Protein AF-A0A1J5U7M8-F1 (afdb_monomer_lite)

Foldseek 3Di:
DVLLLVLLVLCVVPHDLVVLLVLLVVVVVPVVDPDDDDNDDDVSSVVSLVSDDDDSVVSSCVCPAVQSVQSNVCNVPVDDPPVVNCVRVVVVVLLVVLVVLLVQLVVLVVCVVPVPVQDLVNSLVSLCVSCVVCQLSNDDLDDRRHHLVNVVVSLVSNCVSPVPCNVVSLVSNLVSLLVVCLVPVVCCVDPDVPRVVCSCVSDVVNVVSNVVSVVVVLCVQPVDLVSLLCLLPPPPPDDPLVSLVSLLPDALVNLLVCVVPPVVSVVSVLVSLQVPQQPPSNVNNSVSNLVSLVVQLPDPPPVSVVVSVVSNVVCVVVVSHDDD

pLDDT: mean 82.31, std 14.01, range [44.44, 97.94]

Organism: NCBI:txid2360

Radius of gyration: 29.36 Å; chains: 1; bounding box: 74×63×74 Å

Secondary structure (DSSP, 8-state):
-HHHHHHHHHHHHHS-HHHHHHHHHHHHHHHH-SSSS-----HHHHHHHHTS-S-HHHHHHHHTSHHHHHHHHHHHHS---HHHHHHHHHHHHHHHHHHHHHHHHHHHHHHHHH-TTS-HHHHHHHHHHHHHHHGGGG--SSSSS--HHHHHHHHHHHHHH-GGGHHHHHHHHHHHHHHHHHHTHHHHHHSSTTHHHHHHHS-HHHHHHHHHHHHHHHHHHHSSHHHHHHHHH-SSSS-HHHHHHHHHT--HHHHHHHHHH-HHHHHHHHHHHHHHTT-STTHHHHHHHHHHHHHHHT-SSHHHHHHHHHHHHHHHHTTSS---

Structure (mmCIF, N/CA/C/O backbone):
data_AF-A0A1J5U7M8-F1
#
_entry.id   AF-A0A1J5U7M8-F1
#
loop_
_atom_site.group_PDB
_atom_site.id
_atom_site.type_symbol
_atom_site.label_atom_id
_atom_site.label_alt_id
_atom_site.label_comp_id
_atom_site.label_asym_id
_atom_site.label_entity_id
_atom_site.label_seq_id
_atom_site.pdbx_PDB_ins_code
_atom_site.Cartn_x
_atom_site.Cartn_y
_atom_site.Cartn_z
_atom_site.occupancy
_atom_site.B_iso_or_equiv
_atom_site.auth_seq_id
_atom_site.auth_comp_id
_atom_site.auth_asym_id
_atom_site.auth_atom_id
_atom_site.pdbx_PDB_model_num
ATOM 1 N N . MET A 1 1 ? 6.614 -27.856 -14.480 1.00 44.44 1 MET A N 1
ATOM 2 C CA . MET A 1 1 ? 5.797 -28.643 -13.527 1.00 44.44 1 MET A CA 1
ATOM 3 C C . MET A 1 1 ? 5.978 -30.146 -13.721 1.00 44.44 1 MET A C 1
ATOM 5 O O . MET A 1 1 ? 6.145 -30.822 -12.719 1.00 44.44 1 MET A O 1
ATOM 9 N N . GLY A 1 2 ? 6.031 -30.649 -14.967 1.00 45.22 2 GLY A N 1
ATOM 10 C CA . GLY A 1 2 ? 6.282 -32.073 -15.261 1.00 45.22 2 GLY A CA 1
ATOM 11 C C . GLY A 1 2 ? 7.532 -32.649 -14.584 1.00 45.22 2 GLY A C 1
ATOM 12 O O . GLY A 1 2 ? 7.417 -33.623 -13.851 1.00 45.22 2 GLY A O 1
ATOM 13 N N . SER A 1 3 ? 8.680 -31.970 -14.691 1.00 56.66 3 SER A N 1
ATOM 14 C CA . SER A 1 3 ? 9.939 -32.472 -14.123 1.00 56.66 3 SER A CA 1
ATOM 15 C C . SER A 1 3 ? 9.913 -32.662 -12.604 1.00 56.66 3 SER A C 1
ATOM 17 O O . SER A 1 3 ? 10.561 -33.557 -12.090 1.00 56.66 3 SER A O 1
ATOM 19 N N . ILE A 1 4 ? 9.156 -31.853 -11.855 1.00 60.72 4 ILE A N 1
ATOM 20 C CA . ILE A 1 4 ? 9.155 -31.906 -10.380 1.00 60.72 4 ILE A CA 1
ATOM 21 C C . ILE A 1 4 ? 8.292 -33.059 -9.872 1.00 60.72 4 ILE A C 1
ATOM 23 O O . ILE A 1 4 ? 8.654 -33.704 -8.895 1.00 60.72 4 ILE A O 1
ATOM 27 N N . ILE A 1 5 ? 7.177 -33.337 -10.553 1.00 61.78 5 ILE A N 1
ATOM 28 C CA . ILE A 1 5 ? 6.325 -34.493 -10.253 1.00 61.78 5 ILE A CA 1
ATOM 29 C C . ILE A 1 5 ? 7.098 -35.780 -10.549 1.00 61.78 5 ILE A C 1
ATOM 31 O O . ILE A 1 5 ? 7.074 -36.705 -9.742 1.00 61.78 5 ILE A O 1
ATOM 35 N N . GLU A 1 6 ? 7.838 -35.817 -11.658 1.00 60.12 6 GLU A N 1
ATOM 36 C CA . GLU A 1 6 ? 8.715 -36.940 -12.002 1.00 60.12 6 GLU A CA 1
ATOM 37 C C . GLU A 1 6 ? 9.857 -37.099 -10.992 1.00 60.12 6 GLU A C 1
ATOM 39 O O . GLU A 1 6 ? 10.046 -38.197 -10.475 1.00 60.12 6 GLU A O 1
ATOM 44 N N . ILE A 1 7 ? 10.549 -36.016 -10.618 1.00 61.72 7 ILE A N 1
ATOM 45 C CA . ILE A 1 7 ? 11.590 -36.036 -9.576 1.00 61.72 7 ILE A CA 1
ATOM 46 C C . ILE A 1 7 ? 11.016 -36.536 -8.254 1.00 61.72 7 ILE A C 1
ATOM 48 O O . ILE A 1 7 ? 11.623 -37.387 -7.619 1.00 61.72 7 ILE A O 1
ATOM 52 N N . ALA A 1 8 ? 9.861 -36.035 -7.817 1.00 60.59 8 ALA A N 1
ATOM 53 C CA . ALA A 1 8 ? 9.280 -36.422 -6.540 1.00 60.59 8 ALA A CA 1
ATOM 54 C C . ALA A 1 8 ? 8.777 -37.873 -6.544 1.00 60.59 8 ALA A C 1
ATOM 56 O O . ALA A 1 8 ? 8.968 -38.575 -5.554 1.00 60.59 8 ALA A O 1
ATOM 57 N N . ALA A 1 9 ? 8.190 -38.341 -7.650 1.00 60.94 9 ALA A N 1
ATOM 58 C CA . ALA A 1 9 ? 7.742 -39.721 -7.813 1.00 60.94 9 ALA A CA 1
ATOM 59 C C . ALA A 1 9 ? 8.919 -40.706 -7.884 1.00 60.94 9 ALA A C 1
ATOM 61 O O . ALA A 1 9 ? 8.890 -41.734 -7.210 1.00 60.94 9 ALA A O 1
ATOM 62 N N . ILE A 1 10 ? 9.965 -40.379 -8.651 1.00 57.88 10 ILE A N 1
ATOM 63 C CA . ILE A 1 10 ? 11.195 -41.175 -8.722 1.00 57.88 10 ILE A CA 1
ATOM 64 C C . ILE A 1 10 ? 11.871 -41.146 -7.356 1.00 57.88 10 ILE A C 1
ATOM 66 O O . ILE A 1 10 ? 12.110 -42.195 -6.777 1.00 57.88 10 ILE A O 1
ATOM 70 N N . ASN A 1 11 ? 12.093 -39.973 -6.767 1.00 60.34 11 ASN A N 1
ATOM 71 C CA . ASN A 1 11 ? 12.737 -39.857 -5.467 1.00 60.34 11 ASN A CA 1
ATOM 72 C C . ASN A 1 11 ? 11.968 -40.623 -4.377 1.00 60.34 11 ASN A C 1
ATOM 74 O O . ASN A 1 11 ? 12.584 -41.419 -3.687 1.00 60.34 11 ASN A O 1
ATOM 78 N N . ALA A 1 12 ? 10.635 -40.536 -4.301 1.00 60.22 12 ALA A N 1
ATOM 79 C CA . ALA A 1 12 ? 9.832 -41.364 -3.389 1.00 60.22 12 ALA A CA 1
ATOM 80 C C . ALA A 1 12 ? 10.022 -42.886 -3.586 1.00 60.22 12 ALA A C 1
ATOM 82 O O . ALA A 1 12 ? 9.807 -43.653 -2.649 1.00 60.22 12 ALA A O 1
ATOM 83 N N . GLN A 1 13 ? 10.433 -43.328 -4.780 1.00 54.38 13 GLN A N 1
ATOM 84 C CA . GLN A 1 13 ? 10.766 -44.723 -5.079 1.00 54.38 13 GLN A CA 1
ATOM 85 C C . GLN A 1 13 ? 12.232 -45.091 -4.791 1.00 54.38 13 GLN A C 1
ATOM 87 O O . GLN A 1 13 ? 12.501 -46.266 -4.539 1.00 54.38 13 GLN A O 1
ATOM 92 N N . VAL A 1 14 ? 13.180 -44.141 -4.828 1.00 55.28 14 VAL A N 1
ATOM 93 C CA . VAL A 1 14 ? 14.627 -44.435 -4.727 1.00 55.28 14 VAL A CA 1
ATOM 94 C C . VAL A 1 14 ? 15.381 -43.822 -3.538 1.00 55.28 14 VAL A C 1
ATOM 96 O O . VAL A 1 14 ? 16.453 -44.352 -3.234 1.00 55.28 14 VAL A O 1
ATOM 99 N N . SER A 1 15 ? 14.921 -42.753 -2.865 1.00 57.31 15 SER A N 1
ATOM 100 C CA . SER A 1 15 ? 15.649 -42.043 -1.775 1.00 57.31 15 SER A CA 1
ATOM 101 C C . SER A 1 15 ? 14.788 -41.033 -0.974 1.00 57.31 15 SER A C 1
ATOM 103 O O . SER A 1 15 ? 13.656 -40.727 -1.334 1.00 57.31 15 SER A O 1
ATOM 105 N N . SER A 1 16 ? 15.300 -40.476 0.136 1.00 67.38 16 SER A N 1
ATOM 106 C CA . SER A 1 16 ? 14.621 -39.356 0.814 1.00 67.38 16 SER A CA 1
ATOM 107 C C . SER A 1 16 ? 14.942 -38.024 0.112 1.00 67.38 16 SER A C 1
ATOM 109 O O . SER A 1 16 ? 16.065 -37.800 -0.331 1.00 67.38 16 SER A O 1
ATOM 111 N N . PHE A 1 17 ? 13.961 -37.122 -0.040 1.00 69.19 17 PHE A N 1
ATOM 112 C CA . PHE A 1 17 ? 14.172 -35.835 -0.741 1.00 69.19 17 PHE A CA 1
ATOM 113 C C . PHE A 1 17 ? 15.171 -34.935 -0.003 1.00 69.19 17 PHE A C 1
ATOM 115 O O . PHE A 1 17 ? 15.906 -34.171 -0.623 1.00 69.19 17 PHE A O 1
ATOM 122 N N . SER A 1 18 ? 15.245 -35.079 1.320 1.00 71.56 18 SER A N 1
ATOM 123 C CA . SER A 1 18 ? 16.279 -34.471 2.153 1.00 71.56 18 SER A CA 1
ATOM 124 C C . SER A 1 18 ? 17.686 -34.889 1.728 1.00 71.56 18 SER A C 1
ATOM 126 O O . SER A 1 18 ? 18.544 -34.019 1.598 1.00 71.56 18 SER A O 1
ATOM 128 N N . ASP A 1 19 ? 17.906 -36.174 1.427 1.00 76.44 19 ASP A N 1
ATOM 129 C CA . ASP A 1 19 ? 19.220 -36.666 0.991 1.00 76.44 19 ASP A CA 1
ATOM 130 C C . ASP A 1 19 ? 19.593 -36.098 -0.385 1.00 76.44 19 ASP A C 1
ATOM 132 O O . ASP A 1 19 ? 20.755 -35.776 -0.628 1.00 76.44 19 ASP A O 1
ATOM 136 N N . PHE A 1 20 ? 18.605 -35.914 -1.270 1.00 76.38 20 PHE A N 1
ATOM 137 C CA . PHE A 1 20 ? 18.819 -35.285 -2.573 1.00 76.38 20 PHE A CA 1
ATOM 138 C C . PHE A 1 20 ? 19.207 -33.804 -2.443 1.00 76.38 20 PHE A C 1
ATOM 140 O O . PHE A 1 20 ? 20.175 -33.373 -3.068 1.00 76.38 20 PHE A O 1
ATOM 147 N N . ILE A 1 21 ? 18.512 -33.023 -1.601 1.00 76.38 21 ILE A N 1
ATOM 148 C CA . ILE A 1 21 ? 18.885 -31.621 -1.340 1.00 76.38 21 ILE A CA 1
ATOM 149 C C . ILE A 1 21 ? 20.301 -31.556 -0.760 1.00 76.38 21 ILE A C 1
ATOM 151 O O . ILE A 1 21 ? 21.122 -30.770 -1.235 1.00 76.38 21 ILE A O 1
ATOM 155 N N . GLU A 1 22 ? 20.605 -32.387 0.240 1.00 80.38 22 GLU A N 1
ATOM 156 C CA . GLU A 1 22 ? 21.919 -32.412 0.883 1.00 80.38 22 GLU A CA 1
ATOM 157 C C . GLU A 1 22 ? 23.029 -32.764 -0.118 1.00 80.38 22 GLU A C 1
ATOM 159 O O . GLU A 1 22 ? 24.078 -32.114 -0.136 1.00 80.38 22 GLU A O 1
ATOM 164 N N . TYR A 1 23 ? 22.779 -33.741 -0.993 1.00 82.75 23 TYR A N 1
ATOM 165 C CA . TYR A 1 23 ? 23.684 -34.112 -2.076 1.00 82.75 23 TYR A CA 1
ATOM 166 C C . TYR A 1 23 ? 23.971 -32.931 -3.011 1.00 82.75 23 TYR A C 1
ATOM 168 O O . TYR A 1 23 ? 25.136 -32.622 -3.267 1.00 82.75 23 TYR A O 1
ATOM 176 N N . VAL A 1 24 ? 22.932 -32.230 -3.477 1.00 79.69 24 VAL A N 1
ATOM 177 C CA . VAL A 1 24 ? 23.088 -31.098 -4.405 1.00 79.69 24 VAL A CA 1
ATOM 178 C C . VAL A 1 24 ? 23.832 -29.931 -3.748 1.00 79.69 24 VAL A C 1
ATOM 180 O O . VAL A 1 24 ? 24.678 -29.303 -4.384 1.00 79.69 24 VAL A O 1
ATOM 183 N N . CYS A 1 25 ? 23.603 -29.688 -2.455 1.00 78.31 25 CYS A N 1
ATOM 184 C CA . CYS A 1 25 ? 24.335 -28.673 -1.692 1.00 78.31 25 CYS A CA 1
ATOM 185 C C . CYS A 1 25 ? 25.828 -29.008 -1.582 1.00 78.31 25 CYS A C 1
ATOM 187 O O . CYS A 1 25 ? 26.675 -28.157 -1.851 1.00 78.31 25 CYS A O 1
ATOM 189 N N . LYS A 1 26 ? 26.160 -30.257 -1.231 1.00 80.75 26 LYS A N 1
ATOM 190 C CA . LYS A 1 26 ? 27.553 -30.730 -1.158 1.00 80.75 26 LYS A CA 1
ATOM 191 C C . LYS A 1 26 ? 28.246 -30.654 -2.514 1.00 80.75 26 LYS A C 1
ATOM 193 O O . LYS A 1 26 ? 29.395 -30.225 -2.579 1.00 80.75 26 LYS A O 1
ATOM 198 N N . ARG A 1 27 ? 27.537 -31.007 -3.589 1.00 77.19 27 ARG A N 1
ATOM 199 C CA . ARG A 1 27 ? 28.058 -30.918 -4.955 1.00 77.19 27 ARG A CA 1
ATOM 200 C C . ARG A 1 27 ? 28.415 -29.484 -5.334 1.00 77.19 27 ARG A C 1
ATOM 202 O O . ARG A 1 27 ? 29.528 -29.243 -5.790 1.00 77.19 27 ARG A O 1
ATOM 209 N N . SER A 1 28 ? 27.510 -28.533 -5.107 1.00 75.81 28 SER A N 1
ATOM 210 C CA . SER A 1 28 ? 27.752 -27.121 -5.426 1.00 75.81 28 SER A CA 1
ATOM 211 C C . SER A 1 28 ? 28.935 -26.547 -4.650 1.00 75.81 28 SER A C 1
ATOM 213 O O . SER A 1 28 ? 29.763 -25.857 -5.230 1.00 75.81 28 SER A O 1
ATOM 215 N N . LEU A 1 29 ? 29.053 -26.874 -3.360 1.00 71.94 29 LEU A N 1
ATOM 216 C CA . LEU A 1 29 ? 30.178 -26.437 -2.527 1.00 71.94 29 LEU A CA 1
ATOM 217 C C . LEU A 1 29 ? 31.512 -27.060 -2.972 1.00 71.94 29 LEU A C 1
ATOM 219 O O . LEU A 1 29 ? 32.549 -26.407 -2.900 1.00 71.94 29 LEU A O 1
ATOM 223 N N . SER A 1 30 ? 31.492 -28.300 -3.475 1.00 68.94 30 SER A N 1
ATOM 224 C CA . SER A 1 30 ? 32.694 -28.975 -3.990 1.00 68.94 30 SER A CA 1
ATOM 225 C C . SER A 1 30 ? 33.221 -28.396 -5.308 1.00 68.94 30 SER A C 1
ATOM 227 O O . SER A 1 30 ? 34.385 -28.599 -5.636 1.00 68.94 30 SER A O 1
ATOM 229 N N . LEU A 1 31 ? 32.392 -27.657 -6.053 1.00 63.00 31 LEU A N 1
ATOM 230 C CA . LEU A 1 31 ? 32.813 -26.935 -7.259 1.00 63.00 31 LEU A CA 1
ATOM 231 C C . LEU A 1 31 ? 33.496 -25.594 -6.933 1.00 63.00 31 LEU A C 1
ATOM 233 O O . LEU A 1 31 ? 34.227 -25.073 -7.771 1.00 63.00 31 LEU A O 1
ATOM 237 N N . GLU A 1 32 ? 33.276 -25.042 -5.734 1.00 58.97 32 GLU A N 1
ATOM 238 C CA . GLU A 1 32 ? 33.845 -23.760 -5.284 1.00 58.97 32 GLU A CA 1
ATOM 239 C C . GLU A 1 32 ? 35.152 -23.911 -4.483 1.00 58.97 32 GLU A C 1
ATOM 241 O O . GLU A 1 32 ? 35.910 -22.949 -4.354 1.00 58.97 32 GLU A O 1
ATOM 246 N N . LEU A 1 33 ? 35.442 -25.102 -3.950 1.00 55.88 33 LEU A N 1
ATOM 247 C CA . LEU A 1 33 ? 36.610 -25.366 -3.107 1.00 55.88 33 LEU A CA 1
ATOM 248 C C . LEU A 1 33 ? 37.535 -26.383 -3.789 1.00 55.88 33 LEU A C 1
ATOM 250 O O . LEU A 1 33 ? 37.215 -27.565 -3.860 1.00 55.88 33 LEU A O 1
ATOM 254 N N . GLU A 1 34 ? 38.715 -25.939 -4.241 1.00 54.94 34 GLU A N 1
ATOM 255 C CA . GLU A 1 34 ? 39.745 -26.808 -4.853 1.00 54.94 34 GLU A CA 1
ATOM 256 C C . GLU A 1 34 ? 40.281 -27.900 -3.903 1.00 54.94 34 GLU A C 1
ATOM 258 O O . GLU A 1 34 ? 40.946 -28.838 -4.341 1.00 54.94 34 GLU A O 1
ATOM 263 N N . GLU A 1 35 ? 39.972 -27.824 -2.608 1.00 55.56 35 GLU A N 1
ATOM 264 C CA . GLU A 1 35 ? 40.420 -28.783 -1.605 1.00 55.56 35 GLU A CA 1
ATOM 265 C C . GLU A 1 35 ? 39.288 -29.122 -0.633 1.00 55.56 35 GLU A C 1
ATOM 267 O O . GLU A 1 35 ? 39.034 -28.404 0.326 1.00 55.56 35 GLU A O 1
ATOM 272 N N . THR A 1 36 ? 38.593 -30.233 -0.862 1.00 52.03 36 THR A N 1
ATOM 273 C CA . THR A 1 36 ? 38.067 -31.133 0.181 1.00 52.03 36 THR A CA 1
ATOM 274 C C . THR A 1 36 ? 37.650 -32.444 -0.482 1.00 52.03 36 THR A C 1
ATOM 276 O O . THR A 1 36 ? 37.354 -32.459 -1.674 1.00 52.03 36 THR A O 1
ATOM 279 N N . ASP A 1 37 ? 37.743 -33.546 0.269 1.00 57.19 37 ASP A N 1
ATOM 280 C CA . ASP A 1 37 ? 37.459 -34.938 -0.115 1.00 57.19 37 ASP A CA 1
ATOM 281 C C . ASP A 1 37 ? 36.672 -35.104 -1.419 1.00 57.19 37 ASP A C 1
ATOM 283 O O . ASP A 1 37 ? 35.538 -34.640 -1.503 1.00 57.19 37 ASP A O 1
ATOM 287 N N . LYS A 1 38 ? 37.274 -35.788 -2.413 1.00 63.25 38 LYS A N 1
ATOM 288 C CA . LYS A 1 38 ? 36.678 -36.071 -3.733 1.00 63.25 38 LYS A CA 1
ATOM 289 C C . LYS A 1 38 ? 35.183 -36.327 -3.584 1.00 63.25 38 LYS A C 1
ATOM 291 O O . LYS A 1 38 ? 34.795 -37.413 -3.152 1.00 63.25 38 LYS A O 1
ATOM 296 N N . PHE A 1 39 ? 34.377 -35.328 -3.932 1.00 76.00 39 PHE A N 1
ATOM 297 C CA . PHE A 1 39 ? 32.934 -35.464 -3.939 1.00 76.00 39 PHE A CA 1
ATOM 298 C C . PHE A 1 39 ? 32.589 -36.700 -4.772 1.00 76.00 39 PHE A C 1
ATOM 300 O O . PHE A 1 39 ? 33.028 -36.833 -5.917 1.00 76.00 39 PHE A O 1
ATOM 307 N N . ILE A 1 40 ? 31.893 -37.655 -4.161 1.00 80.00 40 ILE A N 1
ATOM 308 C CA . ILE A 1 40 ? 31.526 -38.896 -4.834 1.00 80.00 40 ILE A CA 1
ATOM 309 C C . ILE A 1 40 ? 30.150 -38.678 -5.437 1.00 80.00 40 ILE A C 1
ATOM 311 O O . ILE A 1 40 ? 29.165 -38.557 -4.709 1.00 80.00 40 ILE A O 1
ATOM 315 N N . GLU A 1 41 ? 30.100 -38.643 -6.764 1.00 83.88 41 GLU A N 1
ATOM 316 C CA . GLU A 1 41 ? 28.842 -38.540 -7.488 1.00 83.88 41 GLU A CA 1
ATOM 317 C C . GLU A 1 41 ? 27.958 -39.765 -7.219 1.00 83.88 41 GLU A C 1
ATOM 319 O O . GLU A 1 41 ? 28.376 -40.916 -7.392 1.00 83.88 41 GLU A O 1
ATOM 324 N N . ASP A 1 42 ? 26.710 -39.516 -6.831 1.00 83.12 42 ASP A N 1
ATOM 325 C CA . ASP A 1 42 ? 25.674 -40.537 -6.760 1.00 83.12 42 ASP A CA 1
ATOM 326 C C . ASP A 1 42 ? 24.853 -40.460 -8.042 1.00 83.12 42 ASP A C 1
ATOM 328 O O . ASP A 1 42 ? 24.083 -39.524 -8.257 1.00 83.12 42 ASP A O 1
ATOM 332 N N . LYS A 1 43 ? 25.003 -41.475 -8.897 1.00 83.19 43 LYS A N 1
ATOM 333 C CA . LYS A 1 43 ? 24.334 -41.537 -10.204 1.00 83.19 43 LYS A CA 1
ATOM 334 C C . LYS A 1 43 ? 22.822 -41.327 -10.118 1.00 83.19 43 LYS A C 1
ATOM 336 O O . LYS A 1 43 ? 22.249 -40.751 -11.033 1.00 83.19 43 LYS A O 1
ATOM 341 N N . ARG A 1 44 ? 22.182 -41.752 -9.023 1.00 78.25 44 ARG A N 1
ATOM 342 C CA . ARG A 1 44 ? 20.733 -41.592 -8.832 1.00 78.25 44 ARG A CA 1
ATOM 343 C C . ARG A 1 44 ? 20.366 -40.121 -8.664 1.00 78.25 44 ARG A C 1
ATOM 345 O O . ARG A 1 44 ? 19.398 -39.651 -9.253 1.00 78.25 44 ARG A O 1
ATOM 352 N N . PHE A 1 45 ? 21.145 -39.388 -7.872 1.00 78.31 45 PHE A N 1
ATOM 353 C CA . PHE A 1 45 ? 20.932 -37.959 -7.667 1.00 78.31 45 PHE A CA 1
ATOM 354 C C . PHE A 1 45 ? 21.376 -37.132 -8.878 1.00 78.31 45 PHE A C 1
ATOM 356 O O . PHE A 1 45 ? 20.744 -36.124 -9.175 1.00 78.31 45 PHE A O 1
ATOM 363 N N . GLU A 1 46 ? 22.381 -37.577 -9.633 1.00 83.00 46 GLU A N 1
ATOM 364 C CA . GLU A 1 46 ? 22.741 -36.969 -10.921 1.00 83.00 46 GLU A CA 1
ATOM 365 C C . GLU A 1 46 ? 21.621 -37.087 -11.963 1.00 83.00 46 GLU A C 1
ATOM 367 O O . GLU A 1 46 ? 21.278 -36.105 -12.623 1.00 83.00 46 GLU A O 1
ATOM 372 N N . GLU A 1 47 ? 20.999 -38.263 -12.074 1.00 77.12 47 GLU A N 1
ATOM 373 C CA . GLU A 1 47 ? 19.837 -38.474 -12.942 1.00 77.12 47 GLU A CA 1
ATOM 374 C C . GLU A 1 47 ? 18.675 -37.552 -12.543 1.00 77.12 47 GLU A C 1
ATOM 376 O O . GLU A 1 47 ? 18.105 -36.881 -13.403 1.00 77.12 47 GLU A O 1
ATOM 381 N N . LEU A 1 48 ? 18.374 -37.429 -11.246 1.00 69.94 48 LEU A N 1
ATOM 382 C CA . LEU A 1 48 ? 17.345 -36.508 -10.749 1.00 69.94 48 LEU A CA 1
ATOM 383 C C . LEU A 1 48 ? 17.687 -35.034 -11.005 1.00 69.94 48 LEU A C 1
ATOM 385 O O . LEU A 1 48 ? 16.807 -34.257 -11.375 1.00 69.94 48 LEU A O 1
ATOM 389 N N . LEU A 1 49 ? 18.951 -34.633 -10.840 1.00 75.69 49 LEU A N 1
ATOM 390 C CA . LEU A 1 49 ? 19.377 -33.255 -11.084 1.00 75.69 49 LEU A CA 1
ATOM 391 C C . LEU A 1 49 ? 19.307 -32.884 -12.570 1.00 75.69 49 LEU A C 1
ATOM 393 O O . LEU A 1 49 ? 18.999 -31.739 -12.901 1.00 75.69 49 LEU A O 1
ATOM 397 N N . SER A 1 50 ? 19.535 -33.848 -13.467 1.00 77.31 50 SER A N 1
ATOM 398 C CA . SER A 1 50 ? 19.445 -33.638 -14.918 1.00 77.31 50 SER A CA 1
ATOM 399 C C . SER A 1 50 ? 18.047 -33.222 -15.394 1.00 77.31 50 SER A C 1
ATOM 401 O O . SER A 1 50 ? 17.917 -32.603 -16.447 1.00 77.31 50 SER A O 1
ATOM 403 N N . LEU A 1 51 ? 17.010 -33.502 -14.597 1.00 71.56 51 LEU A N 1
ATOM 404 C CA . LEU A 1 51 ? 15.624 -33.117 -14.870 1.00 71.56 51 LEU A CA 1
ATOM 405 C C . LEU A 1 51 ? 15.336 -31.637 -14.544 1.00 71.56 51 LEU A C 1
ATOM 407 O O . LEU A 1 51 ? 14.233 -31.152 -14.812 1.00 71.56 51 LEU A O 1
ATOM 411 N N . ILE A 1 52 ? 16.299 -30.917 -13.956 1.00 71.50 52 ILE A N 1
ATOM 412 C CA . ILE A 1 52 ? 16.184 -29.505 -13.582 1.00 71.50 52 ILE A CA 1
ATOM 413 C C . ILE A 1 52 ? 17.041 -28.654 -14.526 1.00 71.50 52 ILE A C 1
ATOM 415 O O . ILE A 1 52 ? 18.272 -28.753 -14.548 1.00 71.50 52 ILE A O 1
ATOM 419 N N . ASP A 1 53 ? 16.391 -27.762 -15.270 1.00 71.00 53 ASP A N 1
ATOM 420 C CA . ASP A 1 53 ? 17.077 -26.777 -16.107 1.00 71.00 53 ASP A CA 1
ATOM 421 C C . ASP A 1 53 ? 17.773 -25.708 -15.249 1.00 71.00 53 ASP A C 1
ATOM 423 O O . ASP A 1 53 ? 17.186 -25.166 -14.308 1.00 71.00 53 ASP A O 1
ATOM 427 N N . GLY A 1 54 ? 19.014 -25.369 -15.601 1.00 72.25 54 GLY A N 1
ATOM 428 C CA . GLY A 1 54 ? 19.817 -24.345 -14.927 1.00 72.25 54 GLY A CA 1
ATOM 429 C C . GLY A 1 54 ? 21.273 -24.767 -14.739 1.00 72.25 54 GLY A C 1
ATOM 430 O O . GLY A 1 54 ? 21.618 -25.931 -14.936 1.00 72.25 54 GLY A O 1
ATOM 431 N N . ASP A 1 55 ? 22.129 -23.815 -14.370 1.00 75.31 55 ASP A N 1
ATOM 432 C CA . ASP A 1 55 ? 23.460 -24.131 -13.842 1.00 75.31 55 ASP A CA 1
ATOM 433 C C . ASP A 1 55 ? 23.367 -24.706 -12.415 1.00 75.31 55 ASP A C 1
ATOM 435 O O . ASP A 1 55 ? 22.310 -24.666 -11.776 1.00 75.31 55 ASP A O 1
ATOM 439 N N . ASP A 1 56 ? 24.463 -25.279 -11.914 1.00 70.12 56 ASP A N 1
ATOM 440 C CA . ASP A 1 56 ? 24.471 -25.980 -10.623 1.00 70.12 56 ASP A CA 1
ATOM 441 C C . ASP A 1 56 ? 24.089 -25.064 -9.454 1.00 70.12 56 ASP A C 1
ATOM 443 O O . ASP A 1 56 ? 23.339 -25.472 -8.568 1.00 70.12 56 ASP A O 1
ATOM 447 N N . PHE A 1 57 ? 24.496 -23.796 -9.508 1.00 69.94 57 PHE A N 1
ATOM 448 C CA . PHE A 1 57 ? 24.130 -22.796 -8.510 1.00 69.94 57 PHE A CA 1
ATOM 449 C C . PHE A 1 57 ? 22.616 -22.537 -8.525 1.00 69.94 57 PHE A C 1
ATOM 451 O O . PHE A 1 57 ? 21.935 -22.657 -7.506 1.00 69.94 57 PHE A O 1
ATOM 458 N N . SER A 1 58 ? 22.047 -22.270 -9.700 1.00 70.31 58 SER A N 1
ATOM 459 C CA . SER A 1 58 ? 20.614 -22.029 -9.892 1.00 70.31 58 SER A CA 1
ATOM 460 C C . SER A 1 58 ? 19.760 -23.227 -9.473 1.00 70.31 58 SER A C 1
ATOM 462 O O . SER A 1 58 ? 18.677 -23.049 -8.907 1.00 70.31 58 SER A O 1
ATOM 464 N N . ARG A 1 59 ? 20.249 -24.450 -9.709 1.00 73.69 59 ARG A N 1
ATOM 465 C CA . ARG A 1 59 ? 19.590 -25.700 -9.303 1.00 73.69 59 ARG A CA 1
ATOM 466 C C . ARG A 1 59 ? 19.520 -25.853 -7.784 1.00 73.69 59 ARG A C 1
ATOM 468 O O . ARG A 1 59 ? 18.465 -26.234 -7.276 1.00 73.69 59 ARG A O 1
ATOM 475 N N . VAL A 1 60 ? 20.584 -25.507 -7.055 1.00 74.25 60 VAL A N 1
ATOM 476 C CA . VAL A 1 60 ? 20.602 -25.513 -5.577 1.00 74.25 60 VAL A CA 1
ATOM 477 C C . VAL A 1 60 ? 19.566 -24.539 -5.025 1.00 74.25 60 VAL A C 1
ATOM 479 O O . VAL A 1 60 ? 18.711 -24.932 -4.230 1.00 74.25 60 VAL A O 1
ATOM 482 N N . TYR A 1 61 ? 19.590 -23.287 -5.496 1.00 71.25 61 TYR A N 1
ATOM 483 C CA . TYR A 1 61 ? 18.630 -22.263 -5.068 1.00 71.25 61 TYR A CA 1
ATOM 484 C C . TYR A 1 61 ? 17.189 -22.673 -5.352 1.00 71.25 61 TYR A C 1
ATOM 486 O O . TYR A 1 61 ? 16.293 -22.416 -4.549 1.00 71.25 61 TYR A O 1
ATOM 494 N N . PHE A 1 62 ? 16.952 -23.319 -6.493 1.00 72.25 62 PHE A N 1
ATOM 495 C CA . PHE A 1 62 ? 15.637 -23.829 -6.842 1.00 72.25 62 PHE A CA 1
ATOM 496 C C . PHE A 1 62 ? 15.170 -24.932 -5.879 1.00 72.25 62 PHE A C 1
ATOM 498 O O . PHE A 1 62 ? 14.052 -24.845 -5.366 1.00 72.25 62 PHE A O 1
ATOM 505 N N . LEU A 1 63 ? 16.017 -25.926 -5.593 1.00 72.75 63 LEU A N 1
ATOM 506 C CA . LEU A 1 63 ? 15.697 -27.052 -4.707 1.00 72.75 63 LEU A CA 1
ATOM 507 C C . LEU A 1 63 ? 15.497 -26.647 -3.243 1.00 72.75 63 LEU A C 1
ATOM 509 O O . LEU A 1 63 ? 14.693 -27.262 -2.549 1.00 72.75 63 LEU A O 1
ATOM 513 N N . GLN A 1 64 ? 16.183 -25.601 -2.787 1.00 72.12 64 GLN A N 1
ATOM 514 C CA . GLN A 1 64 ? 16.004 -25.027 -1.449 1.00 72.12 64 GLN A CA 1
ATOM 515 C C . GLN A 1 64 ? 14.827 -24.048 -1.361 1.00 72.12 64 GLN A C 1
ATOM 517 O O . GLN A 1 64 ? 14.514 -23.540 -0.287 1.00 72.12 64 GLN A O 1
ATOM 522 N N . SER A 1 65 ? 14.185 -23.734 -2.485 1.00 68.50 65 SER A N 1
ATOM 523 C CA . SER A 1 65 ? 13.131 -22.732 -2.506 1.00 68.50 65 SER A CA 1
ATOM 524 C C . SER A 1 65 ? 11.827 -23.249 -1.896 1.00 68.50 65 SER A C 1
ATOM 526 O O . SER A 1 65 ? 11.481 -24.424 -2.023 1.00 68.50 65 SER A O 1
ATOM 528 N N . ASP A 1 66 ? 11.022 -22.337 -1.346 1.00 62.91 66 ASP A N 1
ATOM 529 C CA . ASP A 1 66 ? 9.685 -22.666 -0.821 1.00 62.91 66 ASP A CA 1
ATOM 530 C C . ASP A 1 66 ? 8.770 -23.329 -1.868 1.00 62.91 66 ASP A C 1
ATOM 532 O O . ASP A 1 66 ? 7.882 -24.100 -1.523 1.00 62.91 66 ASP A O 1
ATOM 536 N N . VAL A 1 67 ? 9.017 -23.088 -3.165 1.00 65.44 67 VAL A N 1
ATOM 537 C CA . VAL A 1 67 ? 8.277 -23.728 -4.267 1.00 65.44 67 VAL A CA 1
ATOM 538 C C . VAL A 1 67 ? 8.604 -25.212 -4.346 1.00 65.44 67 VAL A C 1
ATOM 540 O O . VAL A 1 67 ? 7.694 -26.024 -4.484 1.00 65.44 67 VAL A O 1
ATOM 543 N N . ALA A 1 68 ? 9.887 -25.572 -4.266 1.00 69.12 68 ALA A N 1
ATOM 544 C CA . ALA A 1 68 ? 10.287 -26.970 -4.238 1.00 69.12 68 ALA A CA 1
ATOM 545 C C . ALA A 1 68 ? 9.707 -27.644 -2.989 1.00 69.12 68 ALA A C 1
ATOM 547 O O . ALA A 1 68 ? 9.030 -28.657 -3.123 1.00 69.12 68 ALA A O 1
ATOM 548 N N . SER A 1 69 ? 9.853 -27.022 -1.814 1.00 66.56 69 SER A N 1
ATOM 549 C CA . SER A 1 69 ? 9.274 -27.481 -0.540 1.00 66.56 69 SER A CA 1
ATOM 550 C C . SER A 1 69 ? 7.772 -27.775 -0.617 1.00 66.56 69 SER A C 1
ATOM 552 O O . SER A 1 69 ? 7.339 -28.857 -0.218 1.00 66.56 69 SER A O 1
ATOM 554 N N . GLU A 1 70 ? 6.964 -26.866 -1.165 1.00 63.03 70 GLU A N 1
ATOM 555 C CA . GLU A 1 70 ? 5.519 -27.085 -1.308 1.00 63.03 70 GLU A CA 1
ATOM 556 C C . GLU A 1 70 ? 5.167 -28.127 -2.378 1.00 63.03 70 GLU A C 1
ATOM 558 O O . GLU A 1 70 ? 4.248 -28.922 -2.181 1.00 63.03 70 GLU A O 1
ATOM 563 N N . LEU A 1 71 ? 5.917 -28.203 -3.481 1.00 64.56 71 LEU A N 1
ATOM 564 C CA . LEU A 1 71 ? 5.722 -29.254 -4.489 1.00 64.56 71 LEU A CA 1
ATOM 565 C C . LEU A 1 71 ? 6.109 -30.643 -3.967 1.00 64.56 71 LEU A C 1
ATOM 567 O O . LEU A 1 71 ? 5.486 -31.636 -4.336 1.00 64.56 71 LEU A O 1
ATOM 571 N N . ILE A 1 72 ? 7.098 -30.733 -3.081 1.00 64.75 72 ILE A N 1
ATOM 572 C CA . ILE A 1 72 ? 7.454 -31.982 -2.400 1.00 64.75 72 ILE A CA 1
ATOM 573 C C . ILE A 1 72 ? 6.330 -32.393 -1.459 1.00 64.75 72 ILE A C 1
ATOM 575 O O . ILE A 1 72 ? 5.899 -33.544 -1.508 1.00 64.75 72 ILE A O 1
ATOM 579 N N . LYS A 1 73 ? 5.811 -31.456 -0.651 1.00 62.56 73 LYS A N 1
ATOM 580 C CA . LYS A 1 73 ? 4.645 -31.711 0.205 1.00 62.56 73 LYS A CA 1
ATOM 581 C C . LYS A 1 73 ? 3.464 -32.200 -0.629 1.00 62.56 73 LYS A C 1
ATOM 583 O O . LYS A 1 73 ? 2.907 -33.236 -0.289 1.00 62.56 73 LYS A O 1
ATOM 588 N N . TYR A 1 74 ? 3.164 -31.551 -1.759 1.00 60.19 74 TYR A N 1
ATOM 589 C CA . TYR A 1 74 ? 2.141 -32.008 -2.706 1.00 60.19 74 TYR A CA 1
ATOM 590 C C . TYR A 1 74 ? 2.318 -33.473 -3.092 1.00 60.19 74 TYR A C 1
ATOM 592 O O . TYR A 1 74 ? 1.386 -34.263 -2.979 1.00 60.19 74 TYR A O 1
ATOM 600 N N . CYS A 1 75 ? 3.523 -33.848 -3.513 1.00 58.34 75 CYS A N 1
ATOM 601 C CA . CYS A 1 75 ? 3.791 -35.203 -3.978 1.00 58.34 75 CYS A CA 1
ATOM 602 C C . CYS A 1 75 ? 3.773 -36.234 -2.836 1.00 58.34 75 CYS A C 1
ATOM 604 O O . CYS A 1 75 ? 3.420 -37.386 -3.066 1.00 58.34 75 CYS A O 1
ATOM 606 N N . GLN A 1 76 ? 4.127 -35.837 -1.610 1.00 60.66 76 GLN A N 1
ATOM 607 C CA . GLN A 1 76 ? 4.163 -36.722 -0.440 1.00 60.66 76 GLN A CA 1
ATOM 608 C C . GLN A 1 76 ? 2.795 -36.923 0.218 1.00 60.66 76 GLN A C 1
ATOM 610 O O . GLN A 1 76 ? 2.514 -38.007 0.723 1.00 60.66 76 GLN A O 1
ATOM 615 N N . THR A 1 77 ? 1.952 -35.892 0.245 1.00 59.34 77 THR A N 1
ATOM 616 C CA . THR A 1 77 ? 0.694 -35.906 1.008 1.00 59.34 77 THR A CA 1
ATOM 617 C C . THR A 1 77 ? -0.546 -35.863 0.122 1.00 59.34 77 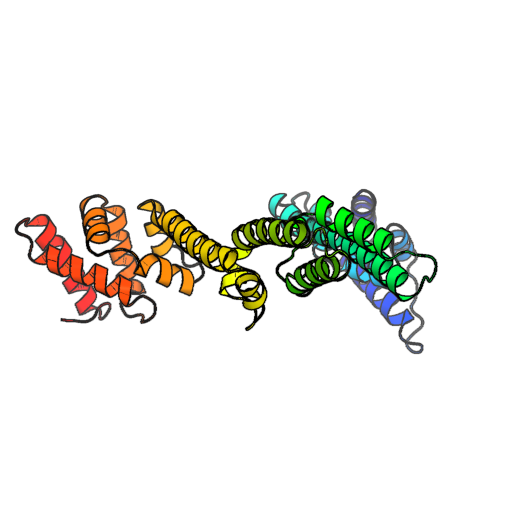THR A C 1
ATOM 619 O O . THR A 1 77 ? -1.646 -36.074 0.627 1.00 59.34 77 THR A O 1
ATOM 622 N N . SER A 1 78 ? -0.396 -35.586 -1.182 1.00 52.88 78 SER A N 1
ATOM 623 C CA . SER A 1 78 ? -1.500 -35.244 -2.098 1.00 52.88 78 SER A CA 1
ATOM 624 C C . SER A 1 78 ? -2.387 -34.095 -1.590 1.00 52.88 78 SER A C 1
ATOM 626 O O . SER A 1 78 ? -3.522 -33.937 -2.033 1.00 52.88 78 SER A O 1
ATOM 628 N N . LEU A 1 79 ? -1.879 -33.287 -0.654 1.00 53.06 79 LEU A N 1
ATOM 629 C CA . LEU A 1 79 ? -2.578 -32.176 -0.021 1.00 53.06 79 LEU A CA 1
ATOM 630 C C . LEU A 1 79 ? -1.690 -30.940 -0.134 1.00 53.06 79 LEU A C 1
ATOM 632 O O . LEU A 1 79 ? -0.773 -30.746 0.662 1.00 53.06 79 LEU A O 1
ATOM 636 N N . VAL A 1 80 ? -1.978 -30.096 -1.119 1.00 57.03 80 VAL A N 1
ATOM 637 C CA . VAL A 1 80 ? -1.535 -28.702 -1.098 1.00 57.03 80 VAL A CA 1
ATOM 638 C C . VAL A 1 80 ? -2.755 -27.829 -0.945 1.00 57.03 80 VAL A C 1
ATOM 640 O O . VAL A 1 80 ? -3.749 -27.996 -1.650 1.00 57.03 80 VAL A O 1
ATOM 643 N N . ASN A 1 81 ? -2.658 -26.890 -0.013 1.00 60.91 81 ASN A N 1
ATOM 644 C CA . ASN A 1 81 ? -3.551 -25.754 -0.008 1.00 60.91 81 ASN A CA 1
ATOM 645 C C . ASN A 1 81 ? -3.218 -24.908 -1.251 1.00 60.91 81 ASN A C 1
ATOM 647 O O . ASN A 1 81 ? -2.171 -24.262 -1.294 1.00 60.91 81 ASN A O 1
ATOM 651 N N . GLU A 1 82 ? -4.088 -24.964 -2.260 1.00 58.81 82 GLU A N 1
ATOM 652 C CA . GLU A 1 82 ? -3.966 -24.234 -3.528 1.00 58.81 82 GLU A CA 1
ATOM 653 C C . GLU A 1 82 ? -3.658 -22.747 -3.305 1.00 58.81 82 GLU A C 1
ATOM 655 O O . GLU A 1 82 ? -2.756 -22.202 -3.937 1.00 58.81 82 GLU A O 1
ATOM 660 N N . GLU A 1 83 ? -4.307 -22.123 -2.321 1.00 60.81 83 GLU A N 1
ATOM 661 C CA . GLU A 1 83 ? -4.102 -20.721 -1.953 1.00 60.81 83 GLU A CA 1
ATOM 662 C C . GLU A 1 83 ? -2.674 -20.461 -1.446 1.00 60.81 83 GLU A C 1
ATOM 664 O O . GLU A 1 83 ? -2.031 -19.486 -1.834 1.00 60.81 83 GLU A O 1
ATOM 669 N N . SER A 1 84 ? -2.126 -21.371 -0.635 1.00 61.16 84 SER A N 1
ATOM 670 C CA . SER A 1 84 ? -0.741 -21.282 -0.151 1.00 61.16 84 SER A CA 1
ATOM 671 C C . SER A 1 84 ? 0.267 -21.405 -1.296 1.00 61.16 84 SER A C 1
ATOM 673 O O . SER A 1 84 ? 1.275 -20.700 -1.323 1.00 61.16 84 SER A O 1
ATOM 675 N N . PHE A 1 85 ? -0.004 -22.280 -2.265 1.00 60.88 85 PHE A N 1
ATOM 676 C CA . PHE A 1 85 ? 0.875 -22.475 -3.413 1.00 60.88 85 PHE A CA 1
ATOM 677 C C . PHE A 1 85 ? 0.849 -21.285 -4.377 1.00 60.88 85 PHE A C 1
ATOM 679 O O . PHE A 1 85 ? 1.910 -20.810 -4.787 1.00 60.88 85 PHE A O 1
ATOM 686 N N . ILE A 1 86 ? -0.341 -20.755 -4.674 1.00 59.53 86 ILE A N 1
ATOM 687 C CA . ILE A 1 86 ? -0.522 -19.532 -5.467 1.00 59.53 86 ILE A CA 1
ATOM 688 C C . ILE A 1 86 ? 0.265 -18.377 -4.834 1.00 59.53 86 ILE A C 1
ATOM 690 O O . ILE A 1 86 ? 1.097 -17.765 -5.508 1.00 59.53 86 ILE A O 1
ATOM 694 N N . ARG A 1 87 ? 0.127 -18.170 -3.514 1.00 62.78 87 ARG A N 1
ATOM 695 C CA . ARG A 1 87 ? 0.858 -17.128 -2.766 1.00 62.78 87 ARG A CA 1
ATOM 696 C C . ARG A 1 87 ? 2.383 -17.236 -2.864 1.00 62.78 87 ARG A C 1
ATOM 698 O O . ARG A 1 87 ? 3.067 -16.223 -2.743 1.00 62.78 87 ARG A O 1
ATOM 705 N N . ILE A 1 88 ? 2.932 -18.432 -3.073 1.00 61.50 88 ILE A N 1
ATOM 706 C CA . ILE A 1 88 ? 4.383 -18.650 -3.186 1.00 61.50 88 ILE A CA 1
ATOM 707 C C . ILE A 1 88 ? 4.867 -18.506 -4.636 1.00 61.50 88 ILE A C 1
ATOM 709 O O . ILE A 1 88 ? 5.975 -18.015 -4.877 1.00 61.50 88 ILE A O 1
ATOM 713 N N . VAL A 1 89 ? 4.067 -18.945 -5.609 1.00 62.34 89 VAL A N 1
ATOM 714 C CA . VAL A 1 89 ? 4.461 -18.986 -7.024 1.00 62.34 89 VAL A CA 1
ATOM 715 C C . VAL A 1 89 ? 4.266 -17.644 -7.718 1.00 62.34 89 VAL A C 1
ATOM 717 O O . VAL A 1 89 ? 5.181 -17.205 -8.420 1.00 62.34 89 VAL A O 1
ATOM 720 N N . GLU A 1 90 ? 3.127 -16.978 -7.519 1.00 68.12 90 GLU A N 1
ATOM 721 C CA . GLU A 1 90 ? 2.800 -15.732 -8.226 1.00 68.12 90 GLU A CA 1
ATOM 722 C C . GLU A 1 90 ? 3.869 -14.646 -8.051 1.00 68.12 90 GLU A C 1
ATOM 724 O O . GLU A 1 90 ? 4.360 -14.145 -9.068 1.00 68.12 90 GLU A O 1
ATOM 729 N N . PRO A 1 91 ? 4.372 -14.351 -6.831 1.00 65.00 91 PRO A N 1
ATOM 730 C CA . PRO A 1 91 ? 5.421 -13.351 -6.671 1.00 65.00 91 PRO A CA 1
ATOM 731 C C . PRO A 1 91 ? 6.702 -13.713 -7.428 1.00 65.00 91 PRO A C 1
ATOM 733 O O . PRO A 1 91 ? 7.426 -12.833 -7.887 1.00 65.00 91 PRO A O 1
ATOM 736 N N . LYS A 1 92 ? 7.030 -15.004 -7.572 1.00 66.75 92 LYS A N 1
ATOM 737 C CA . LYS A 1 92 ? 8.244 -15.446 -8.279 1.00 66.75 92 LYS A CA 1
ATOM 738 C C . LYS A 1 92 ? 8.097 -15.350 -9.793 1.00 66.75 92 LYS A C 1
ATOM 740 O O . LYS A 1 92 ? 9.062 -14.976 -10.460 1.00 66.75 92 LYS A O 1
ATOM 745 N N . VAL A 1 93 ? 6.917 -15.668 -10.326 1.00 68.50 93 VAL A N 1
ATOM 746 C CA . VAL A 1 93 ? 6.599 -15.467 -11.748 1.00 68.50 93 VAL A CA 1
ATOM 747 C C . VAL A 1 93 ? 6.652 -13.979 -12.083 1.00 68.50 93 VAL A C 1
ATOM 749 O O . VAL A 1 93 ? 7.329 -13.594 -13.037 1.00 68.50 93 VAL A O 1
ATOM 752 N N . GLU A 1 94 ? 6.047 -13.144 -11.240 1.00 70.38 94 GLU A N 1
ATOM 753 C CA . GLU A 1 94 ? 6.043 -11.695 -11.421 1.00 70.38 94 GLU A CA 1
ATOM 754 C C . GLU A 1 94 ? 7.461 -11.110 -11.347 1.00 70.38 94 GLU A C 1
ATOM 756 O O . GLU A 1 94 ? 7.883 -10.374 -12.238 1.00 70.38 94 GLU A O 1
ATOM 761 N N . ASN A 1 95 ? 8.276 -11.541 -10.374 1.00 72.06 95 ASN A N 1
ATOM 762 C CA . ASN A 1 95 ? 9.686 -11.140 -10.293 1.00 72.06 95 ASN A CA 1
ATOM 763 C C . ASN A 1 95 ? 10.483 -11.513 -11.557 1.00 72.06 95 ASN A C 1
ATOM 765 O O . ASN A 1 95 ? 11.357 -10.750 -11.966 1.00 72.06 95 ASN A O 1
ATOM 769 N N . ARG A 1 96 ? 10.204 -12.661 -12.198 1.00 73.62 96 ARG A N 1
ATOM 770 C CA . ARG A 1 96 ? 10.864 -13.037 -13.462 1.00 73.62 96 ARG A CA 1
ATOM 771 C C . ARG A 1 96 ? 10.439 -12.140 -14.620 1.00 73.62 96 ARG A C 1
ATOM 773 O O . ARG A 1 96 ? 11.302 -11.736 -15.398 1.00 73.62 96 ARG A O 1
ATOM 780 N N . ARG A 1 97 ? 9.143 -11.825 -14.732 1.00 83.88 97 ARG A N 1
ATOM 781 C CA . ARG A 1 97 ? 8.629 -10.894 -15.748 1.00 83.88 97 ARG A CA 1
ATOM 782 C C . ARG A 1 97 ? 9.322 -9.540 -15.619 1.00 83.88 97 ARG A C 1
ATOM 784 O O . ARG A 1 97 ? 9.929 -9.069 -16.577 1.00 83.88 97 ARG A O 1
ATOM 791 N N . LEU A 1 98 ? 9.310 -8.973 -14.415 1.00 82.19 98 LEU A N 1
ATOM 792 C CA . LEU A 1 98 ? 9.929 -7.685 -14.103 1.00 82.19 98 LEU A CA 1
ATOM 793 C C . LEU A 1 98 ? 11.434 -7.675 -14.369 1.00 82.19 98 LEU A C 1
ATOM 795 O O . LEU A 1 98 ? 11.958 -6.718 -14.931 1.00 82.19 98 LEU A O 1
ATOM 799 N N . TYR A 1 99 ? 12.134 -8.755 -14.019 1.00 81.62 99 TYR A N 1
ATOM 800 C CA . TYR A 1 99 ? 13.557 -8.890 -14.319 1.00 81.62 99 TYR A CA 1
ATOM 801 C C . TYR A 1 99 ? 13.839 -8.903 -15.828 1.00 81.62 99 TYR A C 1
ATOM 803 O O . TYR A 1 99 ? 14.820 -8.310 -16.276 1.00 81.62 99 TYR A O 1
ATOM 811 N N . SER A 1 100 ? 12.974 -9.541 -16.625 1.00 85.25 100 SER A N 1
ATOM 812 C CA . SER A 1 100 ? 13.080 -9.511 -18.088 1.00 85.25 100 SER A CA 1
ATOM 813 C C . SER A 1 100 ? 12.898 -8.096 -18.633 1.00 85.25 100 SER A C 1
ATOM 815 O O . SER A 1 100 ? 13.698 -7.659 -19.455 1.00 85.25 100 SER A O 1
ATOM 817 N N . VAL A 1 101 ? 11.894 -7.362 -18.143 1.00 89.00 101 VAL A N 1
ATOM 818 C CA . VAL A 1 101 ? 11.654 -5.962 -18.531 1.00 89.00 101 VAL A CA 1
ATOM 819 C C . VAL A 1 101 ? 12.854 -5.084 -18.169 1.00 89.00 101 VAL A C 1
ATOM 821 O O . VAL A 1 101 ? 13.329 -4.311 -18.997 1.00 89.00 101 VAL A O 1
ATOM 824 N N . TYR A 1 102 ? 13.387 -5.238 -16.956 1.00 88.19 102 TYR A N 1
ATOM 825 C CA . TYR A 1 102 ? 14.589 -4.533 -16.516 1.00 88.19 102 TYR A CA 1
ATOM 826 C C . TYR A 1 102 ? 15.785 -4.810 -17.439 1.00 88.19 102 TYR A C 1
ATOM 828 O O . TYR A 1 102 ? 16.459 -3.871 -17.861 1.00 88.19 102 TYR A O 1
ATOM 836 N N . LYS A 1 103 ? 16.023 -6.078 -17.804 1.00 89.56 103 LYS A N 1
ATOM 837 C CA . LYS A 1 103 ? 17.094 -6.446 -18.743 1.00 89.56 103 LYS A CA 1
ATOM 838 C C . LYS A 1 103 ? 16.910 -5.833 -20.122 1.00 89.56 103 LYS A C 1
ATOM 840 O O . LYS A 1 103 ? 17.896 -5.402 -20.717 1.00 89.56 103 LYS A O 1
ATOM 845 N N . ASP A 1 104 ? 15.680 -5.787 -20.620 1.00 93.19 104 ASP A N 1
ATOM 846 C CA . ASP A 1 104 ? 15.393 -5.151 -21.902 1.00 93.19 104 ASP A CA 1
ATOM 847 C C . ASP A 1 104 ? 15.726 -3.657 -21.847 1.00 93.19 104 ASP A C 1
ATOM 849 O O . ASP A 1 104 ? 16.451 -3.166 -22.713 1.00 93.19 104 ASP A O 1
ATOM 853 N N . ILE A 1 105 ? 15.293 -2.944 -20.800 1.00 93.00 105 ILE A N 1
ATOM 854 C CA . ILE A 1 105 ? 15.620 -1.522 -20.606 1.00 93.00 105 ILE A CA 1
ATOM 855 C C . ILE A 1 105 ? 17.135 -1.311 -20.506 1.00 93.00 105 ILE A C 1
ATOM 857 O O . ILE A 1 105 ? 17.677 -0.425 -21.171 1.00 93.00 105 ILE A O 1
ATOM 861 N N . ASP A 1 106 ? 17.834 -2.125 -19.713 1.00 90.88 106 ASP A N 1
ATOM 862 C CA . ASP A 1 106 ? 19.285 -2.026 -19.541 1.00 90.88 106 ASP A CA 1
ATOM 863 C C . ASP A 1 106 ? 20.033 -2.264 -20.861 1.00 90.88 106 ASP A C 1
ATOM 865 O O . ASP A 1 106 ? 20.938 -1.506 -21.218 1.00 90.88 106 ASP A O 1
ATOM 869 N N . ALA A 1 107 ? 19.585 -3.229 -21.669 1.00 93.75 107 ALA A N 1
ATOM 870 C CA . ALA A 1 107 ? 20.134 -3.460 -22.999 1.00 93.75 107 ALA A CA 1
ATOM 871 C C . ALA A 1 107 ? 19.941 -2.244 -23.924 1.00 93.75 107 ALA A C 1
ATOM 873 O O . ALA A 1 107 ? 20.870 -1.874 -24.648 1.00 93.75 107 ALA A O 1
ATOM 874 N N . LYS A 1 108 ? 18.772 -1.585 -23.895 1.00 96.00 108 LYS A N 1
ATOM 875 C CA . LYS A 1 108 ? 18.532 -0.351 -24.671 1.00 96.00 108 LYS A CA 1
ATOM 876 C C . LYS A 1 108 ? 19.395 0.807 -24.186 1.00 96.00 108 LYS A C 1
ATOM 878 O O . LYS A 1 108 ? 19.962 1.526 -25.008 1.00 96.00 108 LYS A O 1
ATOM 883 N N . LYS A 1 109 ? 19.548 0.961 -22.871 1.00 93.38 109 LYS A N 1
ATOM 884 C CA . LYS A 1 109 ? 20.414 1.979 -22.265 1.00 93.38 109 LYS A CA 1
ATOM 885 C C . LYS A 1 109 ? 21.881 1.759 -22.634 1.00 93.38 109 LYS A C 1
ATOM 887 O O . LYS A 1 109 ? 22.573 2.710 -22.996 1.00 93.38 109 LYS A O 1
ATOM 892 N N . SER A 1 110 ? 22.344 0.513 -22.589 1.00 92.56 110 SER A N 1
ATOM 893 C CA . SER A 1 110 ? 23.701 0.139 -22.985 1.00 92.56 110 SER A CA 1
ATOM 894 C C . SER A 1 110 ? 23.953 0.471 -24.457 1.00 92.56 110 SER A C 1
ATOM 896 O O . SER A 1 110 ? 24.937 1.136 -24.776 1.00 92.56 110 SER A O 1
ATOM 898 N N . LYS A 1 111 ? 23.008 0.144 -25.352 1.00 95.31 111 LYS A N 1
ATOM 899 C CA . LYS A 1 111 ? 23.084 0.563 -26.760 1.00 95.31 111 LYS A CA 1
ATOM 900 C C . LYS A 1 111 ? 23.150 2.079 -26.913 1.00 95.31 111 LYS A C 1
ATOM 902 O O . LYS A 1 111 ? 24.059 2.561 -27.568 1.00 95.31 111 LYS A O 1
ATOM 907 N N . ASN A 1 112 ? 22.271 2.834 -26.255 1.00 94.81 112 ASN A N 1
ATOM 908 C CA . ASN A 1 112 ? 22.299 4.304 -26.305 1.00 94.81 112 ASN A CA 1
ATOM 909 C C . ASN A 1 112 ? 23.633 4.896 -25.823 1.00 94.81 112 ASN A C 1
ATOM 911 O O . ASN A 1 112 ? 24.042 5.960 -26.272 1.00 94.81 112 ASN A O 1
ATOM 915 N N . SER A 1 113 ? 24.325 4.200 -24.919 1.00 92.38 113 SER A N 1
ATOM 916 C CA . SER A 1 113 ? 25.592 4.668 -24.353 1.00 92.38 113 SER A CA 1
ATOM 917 C C . SER A 1 113 ? 26.810 4.320 -25.215 1.00 92.38 113 SER A C 1
ATOM 919 O O . SER A 1 113 ? 27.801 5.048 -25.183 1.00 92.38 113 SER A O 1
ATOM 921 N N . TYR A 1 114 ? 26.774 3.198 -25.943 1.00 94.31 114 TYR A N 1
ATOM 922 C CA . TYR A 1 114 ? 27.977 2.601 -26.542 1.00 94.31 114 TYR A CA 1
ATOM 923 C C . TYR A 1 114 ? 27.857 2.259 -28.033 1.00 94.31 114 TYR A C 1
ATOM 925 O O . TYR A 1 114 ? 28.881 2.103 -28.699 1.00 94.31 114 TYR A O 1
ATOM 933 N N . ASP A 1 115 ? 26.646 2.150 -28.577 1.00 95.44 115 ASP A N 1
ATOM 934 C CA . ASP A 1 115 ? 26.412 1.913 -30.000 1.00 95.44 115 ASP A CA 1
ATOM 935 C C . ASP A 1 115 ? 26.235 3.248 -30.728 1.00 95.44 115 ASP A C 1
ATOM 937 O O . ASP A 1 115 ? 25.161 3.839 -30.743 1.00 95.44 115 ASP A O 1
ATOM 941 N N . MET A 1 116 ? 27.304 3.709 -31.379 1.00 93.00 116 MET A N 1
ATOM 942 C CA . MET A 1 116 ? 27.318 4.973 -32.130 1.00 93.00 116 MET A CA 1
ATOM 943 C C . MET A 1 116 ? 26.329 5.009 -33.306 1.00 93.00 116 MET A C 1
ATOM 945 O O . MET A 1 116 ? 26.083 6.079 -33.861 1.00 93.00 116 MET A O 1
ATOM 949 N N . SER A 1 117 ? 25.812 3.853 -33.735 1.00 95.06 117 SER A N 1
ATOM 950 C CA . SER A 1 117 ? 24.811 3.769 -34.799 1.00 95.06 117 SER A CA 1
ATOM 951 C C . SER A 1 117 ? 23.374 3.829 -34.283 1.00 95.06 117 SER A C 1
ATOM 953 O O . SER A 1 117 ? 22.469 4.103 -35.072 1.00 95.06 117 SER A O 1
ATOM 955 N N . TYR A 1 118 ? 23.174 3.619 -32.980 1.00 96.00 118 TYR A N 1
ATOM 956 C CA . TYR A 1 118 ? 21.869 3.642 -32.340 1.00 96.00 118 TYR A CA 1
ATOM 957 C C . TYR A 1 118 ? 21.470 5.077 -32.007 1.00 96.00 118 TYR A C 1
ATOM 959 O O . TYR A 1 118 ? 22.151 5.779 -31.258 1.00 96.00 118 TYR A O 1
ATOM 967 N N . ARG A 1 119 ? 20.384 5.545 -32.622 1.00 96.25 119 ARG A N 1
ATOM 968 C CA . ARG A 1 119 ? 20.013 6.962 -32.559 1.00 96.25 119 ARG A CA 1
ATOM 969 C C . ARG A 1 119 ? 19.279 7.294 -31.266 1.00 96.25 119 ARG A C 1
ATOM 971 O O . ARG A 1 119 ? 18.560 6.461 -30.715 1.00 96.25 119 ARG A O 1
ATOM 978 N N . ILE A 1 120 ? 19.381 8.550 -30.831 1.00 95.19 120 ILE A N 1
ATOM 979 C CA . ILE A 1 120 ? 18.672 9.032 -29.636 1.00 95.19 120 ILE A CA 1
ATOM 980 C C . ILE A 1 120 ? 17.158 8.851 -29.806 1.00 95.19 120 ILE A C 1
ATOM 982 O O . ILE A 1 120 ? 16.484 8.399 -28.885 1.00 95.19 120 ILE A O 1
ATOM 986 N N . GLU A 1 121 ? 16.620 9.131 -30.995 1.00 96.00 121 GLU A N 1
ATOM 987 C CA . GLU A 1 121 ? 15.192 8.980 -31.283 1.00 96.00 121 GLU A CA 1
ATOM 988 C C . GLU A 1 121 ? 14.738 7.513 -31.218 1.00 96.00 121 GLU A C 1
ATOM 990 O O . GLU A 1 121 ? 13.618 7.223 -30.795 1.00 96.00 121 GLU A O 1
ATOM 995 N N . GLU A 1 122 ? 15.616 6.577 -31.595 1.00 97.19 122 GLU A N 1
ATOM 996 C CA . GLU A 1 122 ? 15.361 5.138 -31.482 1.00 97.19 122 GLU A CA 1
ATOM 997 C C . GLU A 1 122 ? 15.353 4.708 -30.011 1.00 97.19 122 GLU A C 1
ATOM 999 O O . GLU A 1 122 ? 14.440 3.999 -29.591 1.00 97.19 122 GLU A O 1
ATOM 1004 N N . TYR A 1 123 ? 16.295 5.204 -29.200 1.00 97.44 123 TYR A N 1
ATOM 1005 C CA . TYR A 1 123 ? 16.296 4.968 -27.755 1.00 97.44 123 TYR A CA 1
ATOM 1006 C C . TYR A 1 123 ? 15.040 5.500 -27.067 1.00 97.44 123 TYR A C 1
ATOM 1008 O O . TYR A 1 123 ? 14.422 4.767 -26.294 1.00 97.44 123 TYR A O 1
ATOM 1016 N N . VAL A 1 124 ? 14.642 6.741 -27.363 1.00 97.69 124 VAL A N 1
ATOM 1017 C CA . VAL A 1 124 ? 13.414 7.342 -26.822 1.00 97.69 124 VAL A CA 1
ATOM 1018 C C . VAL A 1 124 ? 12.202 6.490 -27.191 1.00 97.69 124 VAL A C 1
ATOM 1020 O O . VAL A 1 124 ? 11.403 6.160 -26.315 1.00 97.69 124 VAL A O 1
ATOM 1023 N N . SER A 1 125 ? 12.081 6.091 -28.462 1.00 97.56 125 SER A N 1
ATOM 1024 C CA . SER A 1 125 ? 10.983 5.240 -28.929 1.00 97.56 125 SER A CA 1
ATOM 1025 C C . SER A 1 125 ? 10.958 3.890 -28.209 1.00 97.56 125 SER A C 1
ATOM 1027 O O . SER A 1 125 ? 9.904 3.477 -27.727 1.00 97.56 125 SER A O 1
ATOM 1029 N N . ASP A 1 126 ? 12.098 3.207 -28.107 1.00 97.88 126 ASP A N 1
ATOM 1030 C CA . ASP A 1 126 ? 12.192 1.890 -27.475 1.00 97.88 126 ASP A CA 1
ATOM 1031 C C . ASP A 1 126 ? 11.882 1.953 -25.973 1.00 97.88 126 ASP A C 1
ATOM 1033 O O . ASP A 1 126 ? 11.103 1.142 -25.465 1.00 97.88 126 ASP A O 1
ATOM 1037 N N . LEU A 1 127 ? 12.450 2.931 -25.258 1.00 97.06 127 LEU A N 1
ATOM 1038 C CA . LEU A 1 127 ? 12.180 3.125 -23.835 1.00 97.06 127 LEU A CA 1
ATOM 1039 C C . LEU A 1 127 ? 10.706 3.469 -23.602 1.00 97.06 127 LEU A C 1
ATOM 1041 O O . LEU A 1 127 ? 10.069 2.875 -22.731 1.00 97.06 127 LEU A O 1
ATOM 1045 N N . TRP A 1 128 ? 10.144 4.378 -24.405 1.00 97.69 128 TRP A N 1
ATOM 1046 C CA . TRP A 1 128 ? 8.731 4.730 -24.318 1.00 97.69 128 TRP A CA 1
ATOM 1047 C C . TRP A 1 128 ? 7.830 3.518 -24.555 1.00 97.69 128 TRP A C 1
ATOM 1049 O O . TRP A 1 128 ? 6.926 3.291 -23.761 1.00 97.69 128 TRP A O 1
ATOM 1059 N N . GLN A 1 129 ? 8.085 2.703 -25.583 1.00 97.50 129 GLN A N 1
ATOM 1060 C CA . GLN A 1 129 ? 7.280 1.510 -25.867 1.00 97.50 129 GLN A CA 1
ATOM 1061 C C . GLN A 1 129 ? 7.286 0.506 -24.711 1.00 97.50 129 GLN A C 1
ATOM 1063 O O . GLN A 1 129 ? 6.242 -0.071 -24.403 1.00 97.50 129 GLN A O 1
ATOM 1068 N N . ILE A 1 130 ? 8.435 0.306 -24.055 1.00 95.44 130 ILE A N 1
ATOM 1069 C CA . ILE A 1 130 ? 8.525 -0.579 -22.889 1.00 95.44 130 ILE A CA 1
ATOM 1070 C C . ILE A 1 130 ? 7.686 -0.016 -21.735 1.00 95.44 130 ILE A C 1
ATOM 1072 O O . ILE A 1 130 ? 6.819 -0.716 -21.218 1.00 95.44 130 ILE A O 1
ATOM 1076 N N . LEU A 1 131 ? 7.887 1.252 -21.359 1.00 95.00 131 LEU A N 1
ATOM 1077 C CA . LEU A 1 131 ? 7.125 1.867 -20.264 1.00 95.00 131 LEU A CA 1
ATOM 1078 C C . LEU A 1 131 ? 5.621 1.916 -20.571 1.00 95.00 131 LEU A C 1
ATOM 1080 O O . LEU A 1 131 ? 4.794 1.638 -19.706 1.00 95.00 131 LEU A O 1
ATOM 1084 N N . GLU A 1 132 ? 5.260 2.229 -21.814 1.00 95.19 132 GLU A N 1
ATOM 1085 C CA . GLU A 1 132 ? 3.878 2.315 -22.272 1.00 95.19 132 GLU A CA 1
ATOM 1086 C C . GLU A 1 132 ? 3.167 0.961 -22.203 1.00 95.19 132 GLU A C 1
ATOM 1088 O O . GLU A 1 132 ? 2.004 0.892 -21.806 1.00 95.19 132 GLU A O 1
ATOM 1093 N N . LYS A 1 133 ? 3.862 -0.117 -22.571 1.00 94.31 133 LYS A N 1
ATOM 1094 C CA . LYS A 1 133 ? 3.335 -1.480 -22.519 1.00 94.31 133 LYS A CA 1
ATOM 10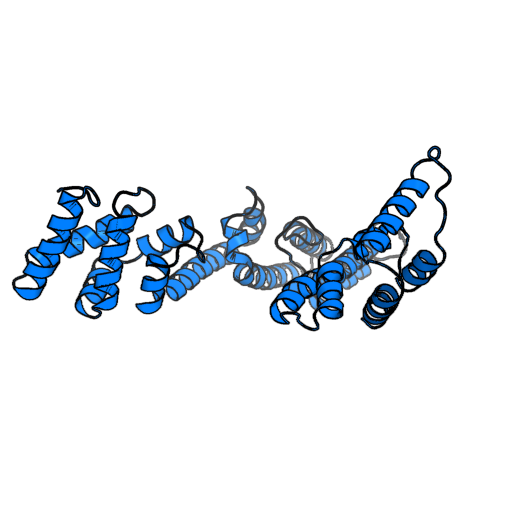95 C C . LYS A 1 133 ? 3.141 -1.960 -21.083 1.00 94.31 133 LYS A C 1
ATOM 1097 O O . LYS A 1 133 ? 2.120 -2.570 -20.782 1.00 94.31 133 LYS A O 1
ATOM 1102 N N . GLU A 1 134 ? 4.123 -1.717 -20.220 1.00 90.38 134 GLU A N 1
ATOM 1103 C CA . GLU A 1 134 ? 4.136 -2.268 -18.862 1.00 90.38 134 GLU A CA 1
ATOM 1104 C C . GLU A 1 134 ? 3.323 -1.415 -17.866 1.00 90.38 134 GLU A C 1
ATOM 1106 O O . GLU A 1 134 ? 2.867 -1.941 -16.848 1.00 90.38 134 GLU A O 1
ATOM 1111 N N . ARG A 1 135 ? 3.073 -0.130 -18.181 1.00 89.69 135 ARG A N 1
ATOM 1112 C CA . ARG A 1 135 ? 2.278 0.821 -17.372 1.00 89.69 135 ARG A CA 1
ATOM 1113 C C . ARG A 1 135 ? 2.725 0.821 -15.901 1.00 89.69 135 ARG A C 1
ATOM 1115 O O . ARG A 1 135 ? 3.915 0.711 -15.620 1.00 89.69 135 ARG A O 1
ATOM 1122 N N . TYR A 1 136 ? 1.791 0.943 -14.955 1.00 83.44 136 TYR A N 1
ATOM 1123 C CA . TYR A 1 136 ? 2.074 0.887 -13.518 1.00 83.44 136 TYR A CA 1
ATOM 1124 C C . TYR A 1 136 ? 2.666 -0.459 -13.082 1.00 83.44 136 TYR A C 1
ATOM 1126 O O . TYR A 1 136 ? 3.392 -0.510 -12.094 1.00 83.44 136 TYR A O 1
ATOM 1134 N N . GLY A 1 137 ? 2.391 -1.539 -13.824 1.00 82.31 137 GLY A N 1
ATOM 1135 C CA . GLY A 1 137 ? 2.847 -2.889 -13.505 1.00 82.31 137 GLY A CA 1
ATOM 1136 C C . GLY A 1 137 ? 4.364 -3.049 -13.561 1.00 82.31 137 GLY A C 1
ATOM 1137 O O . GLY A 1 137 ? 4.864 -4.095 -13.171 1.00 82.31 137 GLY A O 1
ATOM 1138 N N . ILE A 1 138 ? 5.101 -2.045 -14.043 1.00 82.38 138 ILE A N 1
ATOM 1139 C CA . ILE A 1 138 ? 6.561 -2.008 -13.970 1.00 82.38 138 ILE A CA 1
ATOM 1140 C C . ILE A 1 138 ? 7.071 -1.568 -12.587 1.00 82.38 138 ILE A C 1
ATOM 1142 O O . ILE A 1 138 ? 8.202 -1.884 -12.244 1.00 82.38 138 ILE A O 1
ATOM 1146 N N . ILE A 1 139 ? 6.269 -0.849 -11.793 1.00 86.75 139 ILE A N 1
ATOM 1147 C CA . ILE A 1 139 ? 6.701 -0.200 -10.547 1.00 86.75 139 ILE A CA 1
ATOM 1148 C C . ILE A 1 139 ? 6.487 -1.144 -9.361 1.00 86.75 139 ILE A C 1
ATOM 1150 O O . ILE A 1 139 ? 5.371 -1.599 -9.118 1.00 86.75 139 ILE A O 1
ATOM 1154 N N . VAL A 1 140 ? 7.542 -1.409 -8.584 1.00 83.19 140 VAL A N 1
ATOM 1155 C CA . VAL A 1 140 ? 7.486 -2.343 -7.447 1.00 83.19 140 VAL A CA 1
ATOM 1156 C C . VAL A 1 140 ? 7.933 -1.685 -6.153 1.00 83.19 140 VAL A C 1
ATOM 1158 O O . VAL A 1 140 ? 9.003 -1.083 -6.083 1.00 83.19 140 VAL A O 1
ATOM 1161 N N . ALA A 1 141 ? 7.138 -1.883 -5.102 1.00 72.31 141 ALA A N 1
ATOM 1162 C CA . ALA A 1 141 ? 7.497 -1.562 -3.730 1.00 72.31 141 ALA A CA 1
ATOM 1163 C C . ALA A 1 141 ? 8.629 -2.499 -3.249 1.00 72.31 141 ALA A C 1
ATOM 1165 O O . ALA A 1 141 ? 8.383 -3.632 -2.831 1.00 72.31 141 ALA A O 1
ATOM 1166 N N . GLY A 1 142 ? 9.887 -2.057 -3.369 1.00 69.00 142 GLY A N 1
ATOM 1167 C CA . GLY A 1 142 ? 11.070 -2.747 -2.835 1.00 69.00 142 GLY A CA 1
ATOM 1168 C C . GLY A 1 142 ? 12.352 -2.642 -3.680 1.00 69.00 142 GLY A C 1
ATOM 1169 O O . GLY A 1 142 ? 12.319 -2.367 -4.879 1.00 69.00 142 GLY A O 1
ATOM 1170 N N . ASP A 1 143 ? 13.493 -2.935 -3.045 1.00 62.28 143 ASP A N 1
ATOM 1171 C CA . ASP A 1 143 ? 14.859 -2.879 -3.605 1.00 62.28 143 ASP A CA 1
ATOM 1172 C C . ASP A 1 143 ? 15.180 -4.055 -4.552 1.00 62.28 143 ASP A C 1
ATOM 1174 O O . ASP A 1 143 ? 16.078 -4.857 -4.289 1.00 62.28 143 ASP A O 1
ATOM 1178 N N . LYS A 1 144 ? 14.428 -4.233 -5.643 1.00 64.25 144 LYS A N 1
ATOM 1179 C CA . LYS A 1 144 ? 14.711 -5.317 -6.606 1.00 64.25 144 LYS A CA 1
ATOM 1180 C C . LYS A 1 144 ? 15.246 -4.813 -7.936 1.00 64.25 144 LYS A C 1
ATOM 1182 O O . LYS A 1 144 ? 16.440 -4.923 -8.188 1.00 64.25 144 LYS A O 1
ATOM 1187 N N . TYR A 1 145 ? 14.374 -4.295 -8.797 1.00 64.94 145 TYR A N 1
ATOM 1188 C CA . TYR A 1 145 ? 14.748 -3.994 -10.187 1.00 64.94 145 TYR A CA 1
ATOM 1189 C C . TYR A 1 145 ? 14.136 -2.689 -10.696 1.00 64.94 145 TYR A C 1
ATOM 1191 O O . TYR A 1 145 ? 14.806 -1.915 -11.369 1.00 64.94 145 TYR A O 1
ATOM 1199 N N . LEU A 1 146 ? 12.870 -2.434 -10.360 1.00 76.00 146 LEU A N 1
ATOM 1200 C CA . LEU A 1 146 ? 12.087 -1.316 -10.887 1.00 76.00 146 LEU A CA 1
ATOM 1201 C C . LEU A 1 146 ? 11.378 -0.577 -9.740 1.00 76.00 146 LEU A C 1
ATOM 1203 O O . LEU A 1 146 ? 10.157 -0.431 -9.701 1.00 76.00 146 LEU A O 1
ATOM 1207 N N . HIS A 1 147 ? 12.187 -0.148 -8.770 1.00 84.06 147 HIS A N 1
ATOM 1208 C CA . HIS A 1 147 ? 11.784 0.770 -7.701 1.00 84.06 147 HIS A CA 1
ATOM 1209 C C . HIS A 1 147 ? 11.195 2.065 -8.303 1.00 84.06 147 HIS A C 1
ATOM 1211 O O . HIS A 1 147 ? 11.635 2.456 -9.394 1.00 84.06 147 HIS A O 1
ATOM 1217 N N . PRO A 1 148 ? 10.268 2.775 -7.624 1.00 88.31 148 PRO A N 1
ATOM 1218 C CA . PRO A 1 148 ? 9.733 4.048 -8.107 1.00 88.31 148 PRO A CA 1
ATOM 1219 C C . PRO A 1 148 ? 10.802 5.042 -8.576 1.00 88.31 148 PRO A C 1
ATOM 1221 O O . PRO A 1 148 ? 10.619 5.695 -9.598 1.00 88.31 148 PRO A O 1
ATOM 1224 N N . ASP A 1 149 ? 11.960 5.086 -7.918 1.00 87.62 149 ASP A N 1
ATOM 1225 C CA . ASP A 1 149 ? 13.069 5.955 -8.331 1.00 87.62 149 ASP A CA 1
ATOM 1226 C C . ASP A 1 149 ? 13.644 5.602 -9.708 1.00 87.62 149 ASP A C 1
ATOM 1228 O O . ASP A 1 149 ? 13.969 6.495 -10.490 1.00 87.62 149 ASP A O 1
ATOM 1232 N N . PHE A 1 150 ? 13.748 4.311 -10.044 1.00 88.38 150 PHE A N 1
ATOM 1233 C CA . PHE A 1 150 ? 14.190 3.891 -11.375 1.00 88.38 150 PHE A CA 1
ATOM 1234 C C . PHE A 1 150 ? 13.158 4.269 -12.433 1.00 88.38 150 PHE A C 1
ATOM 1236 O O . PHE A 1 150 ? 13.526 4.779 -13.490 1.00 88.38 150 PHE A O 1
ATOM 1243 N N . PHE A 1 151 ? 11.869 4.084 -12.134 1.00 92.62 151 PHE A N 1
ATOM 1244 C CA . PHE A 1 151 ? 10.792 4.526 -13.016 1.00 92.62 151 PHE A CA 1
ATOM 1245 C C . PHE A 1 151 ? 10.868 6.038 -13.274 1.00 92.62 151 PHE A C 1
ATOM 1247 O O . PHE A 1 151 ? 10.912 6.463 -14.429 1.00 92.62 151 PHE A O 1
ATOM 1254 N N . LEU A 1 152 ? 10.980 6.846 -12.216 1.00 93.88 152 LEU A N 1
ATOM 1255 C CA . LEU A 1 152 ? 11.128 8.300 -12.314 1.00 93.88 152 LEU A CA 1
ATOM 1256 C C . LEU A 1 152 ? 12.382 8.706 -13.098 1.00 93.88 152 LEU A C 1
ATOM 1258 O O . LEU A 1 152 ? 12.325 9.622 -13.918 1.00 93.88 152 LEU A O 1
ATOM 1262 N N . TYR A 1 153 ? 13.496 7.997 -12.910 1.00 93.06 153 TYR A N 1
ATOM 1263 C CA . TYR A 1 153 ? 14.720 8.204 -13.681 1.00 93.06 153 TYR A CA 1
ATOM 1264 C C . TYR A 1 153 ? 14.515 7.960 -15.186 1.00 93.06 153 TYR A C 1
ATOM 1266 O O . TYR A 1 153 ? 15.009 8.732 -16.011 1.00 93.06 153 TYR A O 1
ATOM 1274 N N . TYR A 1 154 ? 13.766 6.925 -15.577 1.00 94.50 154 TYR A N 1
ATOM 1275 C CA . TYR A 1 154 ? 13.451 6.682 -16.989 1.00 94.50 154 TYR A CA 1
ATOM 1276 C C . TYR A 1 154 ? 12.518 7.748 -17.571 1.00 94.50 154 TYR A C 1
ATOM 1278 O O . TYR A 1 154 ? 12.746 8.210 -18.689 1.00 94.50 154 TYR A O 1
ATOM 1286 N N . ILE A 1 155 ? 11.521 8.198 -16.803 1.00 96.38 155 ILE A N 1
ATOM 1287 C CA . ILE A 1 155 ? 10.653 9.316 -17.199 1.00 96.38 155 ILE A CA 1
ATOM 1288 C C . ILE A 1 155 ? 11.468 10.596 -17.401 1.00 96.38 155 ILE A C 1
ATOM 1290 O O . ILE A 1 155 ? 11.267 11.306 -18.385 1.00 96.38 155 ILE A O 1
ATOM 1294 N N . GLN A 1 156 ? 12.419 10.878 -16.510 1.00 95.94 156 GLN A N 1
ATOM 1295 C CA . GLN A 1 156 ? 13.285 12.046 -16.630 1.00 95.94 156 GLN A CA 1
ATOM 1296 C C . GLN A 1 156 ? 14.162 11.981 -17.887 1.00 95.94 156 GLN A C 1
ATOM 1298 O O . GLN A 1 156 ? 14.241 12.968 -18.613 1.00 95.94 156 GLN A O 1
ATOM 1303 N N . GLN A 1 157 ? 14.741 10.820 -18.208 1.00 95.62 157 GLN A N 1
ATOM 1304 C CA . GLN A 1 157 ? 15.496 10.648 -19.456 1.00 95.62 157 GLN A CA 1
ATOM 1305 C C . GLN A 1 157 ? 14.639 10.892 -20.703 1.00 95.62 157 GLN A C 1
ATOM 1307 O O . GLN A 1 157 ? 15.087 11.574 -21.620 1.00 95.62 157 GLN A O 1
ATOM 1312 N N . LEU A 1 158 ? 13.405 10.374 -20.744 1.00 97.56 158 LEU A N 1
ATOM 1313 C CA . LEU A 1 158 ? 12.490 10.646 -21.859 1.00 97.56 158 LEU A CA 1
ATOM 1314 C C . LEU A 1 158 ? 12.211 12.146 -21.998 1.00 97.56 158 LEU A C 1
ATOM 1316 O O . LEU A 1 158 ? 12.250 12.679 -23.103 1.00 97.56 158 LEU A O 1
ATOM 1320 N N . LYS A 1 159 ? 11.993 12.843 -20.876 1.00 96.81 159 LYS A N 1
ATOM 1321 C CA . LYS A 1 159 ? 11.786 14.297 -20.857 1.00 96.81 159 LYS A CA 1
ATOM 1322 C C . LYS A 1 159 ? 13.018 15.071 -21.327 1.00 96.81 159 LYS A C 1
ATOM 1324 O O . LYS A 1 159 ? 12.842 16.113 -21.936 1.00 96.81 159 LYS A O 1
ATOM 1329 N N . GLU A 1 160 ? 14.231 14.615 -21.032 1.00 96.25 160 GLU A N 1
ATOM 1330 C CA . GLU A 1 160 ? 15.478 15.293 -21.426 1.00 96.25 160 GLU A CA 1
ATOM 1331 C C . GLU A 1 160 ? 15.863 15.058 -22.890 1.00 96.25 160 GLU A C 1
ATOM 1333 O O . GLU A 1 160 ? 16.463 15.931 -23.513 1.00 96.25 160 GLU A O 1
ATOM 1338 N N . LEU A 1 161 ? 15.550 13.879 -23.430 1.00 96.19 161 LEU A N 1
ATOM 1339 C CA . LEU A 1 161 ? 15.934 13.484 -24.787 1.00 96.19 161 LEU A CA 1
ATOM 1340 C C . LEU A 1 161 ? 14.854 13.790 -25.831 1.00 96.19 161 LEU A C 1
ATOM 1342 O O . LEU A 1 161 ? 15.168 13.902 -27.014 1.00 96.19 161 LEU A O 1
ATOM 1346 N N . ASP A 1 162 ? 13.598 13.947 -25.410 1.00 96.44 162 ASP A N 1
ATOM 1347 C CA . ASP A 1 162 ? 12.475 14.307 -26.273 1.00 96.44 162 ASP A CA 1
ATOM 1348 C C . ASP A 1 162 ? 11.626 15.423 -25.651 1.00 96.44 162 ASP A C 1
ATOM 1350 O O . ASP A 1 162 ? 10.545 15.233 -25.083 1.00 96.44 162 ASP A O 1
ATOM 1354 N N . ASP A 1 163 ? 12.144 16.636 -25.828 1.00 93.00 163 ASP A N 1
ATOM 1355 C CA . ASP A 1 163 ? 11.549 17.884 -25.366 1.00 93.00 163 ASP A CA 1
ATOM 1356 C C . ASP A 1 163 ? 10.119 18.118 -25.873 1.00 93.00 163 ASP A C 1
ATOM 1358 O O . ASP A 1 163 ? 9.324 18.765 -25.188 1.00 93.00 163 ASP A O 1
ATOM 1362 N N . THR A 1 164 ? 9.777 17.580 -27.047 1.00 95.56 164 THR A N 1
ATOM 1363 C CA . THR A 1 164 ? 8.471 17.801 -27.688 1.00 95.56 164 THR A CA 1
ATOM 1364 C C . THR A 1 164 ? 7.347 17.098 -26.929 1.00 95.56 164 THR A C 1
ATOM 1366 O O . THR A 1 164 ? 6.2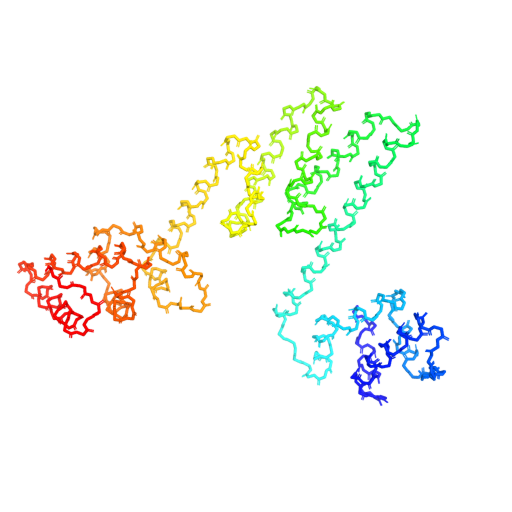24 17.596 -26.896 1.00 95.56 164 THR A O 1
ATOM 1369 N N . ASN A 1 165 ? 7.639 15.962 -26.289 1.00 96.69 165 ASN A N 1
ATOM 1370 C CA . ASN A 1 165 ? 6.647 15.132 -25.602 1.00 96.69 165 ASN A CA 1
ATOM 1371 C C . ASN A 1 165 ? 6.781 15.162 -24.068 1.00 96.69 165 ASN A C 1
ATOM 1373 O O . ASN A 1 165 ? 6.197 14.322 -23.383 1.00 96.69 165 ASN A O 1
ATOM 1377 N N . LYS A 1 166 ? 7.495 16.146 -23.502 1.00 96.62 166 LYS A N 1
ATOM 1378 C CA . LYS A 1 166 ? 7.702 16.294 -22.047 1.00 96.62 166 LYS A CA 1
ATOM 1379 C C . LYS A 1 166 ? 6.421 16.166 -21.222 1.00 96.62 166 LYS A C 1
ATOM 1381 O O . LYS A 1 166 ? 6.405 15.429 -20.238 1.00 96.62 166 LYS A O 1
ATOM 1386 N N . GLU A 1 167 ? 5.364 16.875 -21.617 1.00 97.31 167 GLU A N 1
ATOM 1387 C CA . GLU A 1 167 ? 4.074 16.851 -20.913 1.00 97.31 167 GLU A CA 1
ATOM 1388 C C . GLU A 1 167 ? 3.414 15.472 -20.995 1.00 97.31 167 GLU A C 1
ATOM 1390 O O . GLU A 1 167 ? 2.958 14.952 -19.981 1.00 97.31 167 GLU A O 1
ATOM 1395 N N . LYS A 1 168 ? 3.469 14.820 -22.165 1.00 97.62 168 LYS A N 1
ATOM 1396 C CA . LYS A 1 168 ? 2.953 13.458 -22.361 1.00 97.62 168 LYS A CA 1
ATOM 1397 C C . LYS A 1 168 ? 3.618 12.465 -21.403 1.00 97.62 168 LYS A C 1
ATOM 1399 O O . LYS A 1 168 ? 2.924 11.662 -20.784 1.00 97.62 168 LYS A O 1
ATOM 1404 N N . TYR A 1 169 ? 4.944 12.510 -21.271 1.00 97.81 169 TYR A N 1
ATOM 1405 C CA . TYR A 1 169 ? 5.677 11.625 -20.357 1.00 97.81 169 TYR A CA 1
ATOM 1406 C C . TYR A 1 169 ? 5.374 11.931 -18.890 1.00 97.81 169 TYR A C 1
ATOM 1408 O O . TYR A 1 169 ? 5.251 11.015 -18.079 1.00 97.81 169 TYR A O 1
ATOM 1416 N N . HIS A 1 170 ? 5.224 13.215 -18.562 1.00 97.38 170 HIS A N 1
ATOM 1417 C CA . HIS A 1 170 ? 4.892 13.671 -17.217 1.00 97.38 170 HIS A CA 1
ATOM 1418 C C . HIS A 1 170 ? 3.496 13.211 -16.779 1.00 97.38 170 HIS A C 1
ATOM 1420 O O . HIS A 1 170 ? 3.358 12.606 -15.719 1.00 97.38 170 HIS A O 1
ATOM 1426 N N . ASP A 1 171 ? 2.475 13.416 -17.612 1.00 97.44 171 ASP A N 1
ATOM 1427 C CA . ASP A 1 171 ? 1.108 12.981 -17.310 1.00 97.44 171 ASP A CA 1
ATOM 1428 C C . ASP A 1 171 ? 0.984 11.452 -17.288 1.00 97.44 171 ASP A C 1
ATOM 1430 O O . ASP A 1 171 ? 0.320 10.898 -16.413 1.00 97.44 171 ASP A O 1
ATOM 1434 N N . PHE A 1 172 ? 1.688 10.749 -18.181 1.00 97.19 172 PHE A N 1
ATOM 1435 C CA . PHE A 1 172 ? 1.767 9.289 -18.139 1.00 97.19 172 PHE A CA 1
ATOM 1436 C C . PHE A 1 172 ? 2.330 8.767 -16.810 1.00 97.19 172 PHE A C 1
ATOM 1438 O O . PHE A 1 172 ? 1.787 7.821 -16.232 1.00 97.19 172 PHE A O 1
ATOM 1445 N N . ALA A 1 173 ? 3.407 9.385 -16.319 1.00 96.88 173 ALA A N 1
ATOM 1446 C CA . ALA A 1 173 ? 4.014 9.008 -15.051 1.00 96.88 173 ALA A CA 1
ATOM 1447 C C . ALA A 1 173 ? 3.039 9.197 -13.885 1.00 96.88 173 ALA A C 1
ATOM 1449 O O . ALA A 1 173 ? 2.960 8.336 -13.015 1.00 96.88 173 ALA A O 1
ATOM 1450 N N . ILE A 1 174 ? 2.250 10.273 -13.893 1.00 97.06 174 ILE A N 1
ATOM 1451 C CA . ILE A 1 174 ? 1.265 10.544 -12.840 1.00 97.06 174 ILE A CA 1
ATOM 1452 C C . ILE A 1 174 ? 0.191 9.472 -12.788 1.00 97.06 174 ILE A C 1
ATOM 1454 O O . ILE A 1 174 ? -0.125 9.001 -11.700 1.00 97.06 174 ILE A O 1
ATOM 1458 N N . GLU A 1 175 ? -0.351 9.060 -13.932 1.00 96.50 175 GLU A N 1
ATOM 1459 C CA . GLU A 1 175 ? -1.366 8.005 -13.950 1.00 96.50 175 GLU A CA 1
ATOM 1460 C C . GLU A 1 175 ? -0.796 6.676 -13.431 1.00 96.50 175 GLU A C 1
ATOM 1462 O O . GLU A 1 175 ? -1.396 6.054 -12.555 1.00 96.50 175 GLU A O 1
ATOM 1467 N N . CYS A 1 176 ? 0.420 6.301 -13.844 1.00 95.44 176 CYS A N 1
ATOM 1468 C CA . CYS A 1 176 ? 1.076 5.100 -13.315 1.00 95.44 176 CYS A CA 1
ATOM 1469 C C . CYS A 1 176 ? 1.340 5.185 -11.805 1.00 95.44 176 CYS A C 1
ATOM 1471 O O . CYS A 1 176 ? 1.150 4.206 -11.083 1.00 95.44 176 CYS A O 1
ATOM 1473 N N . LEU A 1 177 ? 1.771 6.350 -11.314 1.00 95.38 177 LEU A N 1
ATOM 1474 C CA . LEU A 1 177 ? 2.079 6.553 -9.900 1.00 95.38 177 LEU A CA 1
ATOM 1475 C C . LEU A 1 177 ? 0.817 6.597 -9.033 1.00 95.38 177 LEU A C 1
ATOM 1477 O O . LEU A 1 177 ? 0.861 6.106 -7.911 1.00 95.38 177 LEU A O 1
ATOM 1481 N N . LYS A 1 178 ? -0.319 7.102 -9.530 1.00 95.00 178 LYS A N 1
ATOM 1482 C CA . LYS A 1 178 ? -1.607 7.003 -8.818 1.00 95.00 178 LYS A CA 1
ATOM 1483 C C . LYS A 1 178 ? -2.021 5.549 -8.612 1.00 95.00 178 LYS A C 1
ATOM 1485 O O . LYS A 1 178 ? -2.366 5.168 -7.494 1.00 95.00 178 LYS A O 1
ATOM 1490 N N . GLU A 1 179 ? -1.952 4.734 -9.665 1.00 93.88 179 GLU A N 1
ATOM 1491 C CA . GLU A 1 179 ? -2.254 3.303 -9.563 1.00 93.88 179 GLU A CA 1
ATOM 1492 C C . GLU A 1 179 ? -1.278 2.591 -8.617 1.00 93.88 179 GLU A C 1
ATOM 1494 O O . GLU A 1 179 ? -1.693 1.787 -7.781 1.00 93.88 179 GLU A O 1
ATOM 1499 N N . PHE A 1 180 ? 0.013 2.931 -8.676 1.00 91.56 180 PHE A N 1
ATOM 1500 C CA . PHE A 1 180 ? 1.003 2.416 -7.731 1.00 91.56 180 PHE A CA 1
ATOM 1501 C C . PHE A 1 180 ? 0.665 2.784 -6.278 1.00 91.56 180 PHE A C 1
ATOM 1503 O O . PHE A 1 180 ? 0.632 1.895 -5.428 1.00 91.56 180 PHE A O 1
ATOM 1510 N N . ILE A 1 181 ? 0.372 4.060 -5.995 1.00 91.44 181 ILE A N 1
ATOM 1511 C CA . ILE A 1 181 ? 0.026 4.553 -4.653 1.00 91.44 181 ILE A CA 1
ATOM 1512 C C . ILE A 1 181 ? -1.172 3.786 -4.092 1.00 91.44 181 ILE A C 1
ATOM 1514 O O . ILE A 1 181 ? -1.107 3.288 -2.969 1.00 91.44 181 ILE A O 1
ATOM 1518 N N . GLN A 1 182 ? -2.248 3.663 -4.872 1.00 89.12 182 GLN A N 1
ATOM 1519 C CA . GLN A 1 182 ? -3.473 2.994 -4.436 1.00 89.12 182 GLN A CA 1
ATOM 1520 C C . GLN A 1 182 ? -3.230 1.526 -4.063 1.00 89.12 182 GLN A C 1
ATOM 1522 O O . GLN A 1 182 ? -3.769 1.049 -3.067 1.00 89.12 182 GLN A O 1
ATOM 1527 N N . ASN A 1 183 ? -2.393 0.827 -4.830 1.00 85.50 183 ASN A N 1
ATOM 1528 C CA . ASN A 1 183 ? -2.097 -0.588 -4.609 1.00 85.50 183 ASN A CA 1
ATOM 1529 C C . ASN A 1 183 ? -1.014 -0.836 -3.541 1.00 85.50 183 ASN A C 1
ATOM 1531 O O . ASN A 1 183 ? -0.819 -1.977 -3.134 1.00 85.50 183 ASN A O 1
ATOM 1535 N N . ASN A 1 184 ? -0.302 0.202 -3.085 1.00 85.94 184 ASN A N 1
ATOM 1536 C CA . ASN A 1 184 ? 0.852 0.070 -2.188 1.00 85.94 184 ASN A CA 1
ATOM 1537 C C . ASN A 1 184 ? 0.788 1.037 -0.991 1.00 85.94 184 ASN A C 1
ATOM 1539 O O . ASN A 1 184 ? 1.820 1.513 -0.515 1.00 85.94 184 ASN A O 1
ATOM 1543 N N . LEU A 1 185 ? -0.413 1.330 -0.473 1.00 83.81 185 LEU A N 1
ATOM 1544 C CA . LEU A 1 185 ? -0.601 2.298 0.618 1.00 83.81 185 LEU A CA 1
ATOM 1545 C C . LEU A 1 185 ? 0.214 1.981 1.878 1.00 83.81 185 LEU A C 1
ATOM 1547 O O . LEU A 1 185 ? 0.674 2.904 2.544 1.00 83.81 185 LEU A O 1
ATOM 1551 N N . ASP A 1 186 ? 0.419 0.709 2.212 1.00 76.88 186 ASP A N 1
ATOM 1552 C CA . ASP A 1 186 ? 1.210 0.341 3.391 1.00 76.88 186 ASP A CA 1
ATOM 1553 C C . ASP A 1 186 ? 2.701 0.630 3.197 1.00 76.88 186 ASP A C 1
ATOM 1555 O O . ASP A 1 186 ? 3.350 1.164 4.098 1.00 76.88 186 ASP A O 1
ATOM 1559 N N . TRP A 1 187 ? 3.226 0.400 1.991 1.00 82.00 187 TRP A N 1
ATOM 1560 C CA . TRP A 1 187 ? 4.582 0.816 1.639 1.00 82.00 187 TRP A CA 1
ATOM 1561 C C . TRP A 1 187 ? 4.717 2.346 1.646 1.00 82.00 187 TRP A C 1
ATOM 1563 O O . TRP A 1 187 ? 5.696 2.874 2.165 1.00 82.00 187 TRP A O 1
ATOM 1573 N N . MET A 1 188 ? 3.701 3.076 1.173 1.00 82.62 188 MET A N 1
ATOM 1574 C CA . MET A 1 188 ? 3.690 4.545 1.220 1.00 82.62 188 MET A CA 1
ATOM 1575 C C . MET A 1 188 ? 3.710 5.102 2.657 1.00 82.62 188 MET A C 1
ATOM 1577 O O . MET A 1 188 ? 4.243 6.188 2.881 1.00 82.62 188 MET A O 1
ATOM 1581 N N . LYS A 1 189 ? 3.156 4.367 3.635 1.00 73.69 189 LYS A N 1
ATOM 1582 C CA . LYS A 1 189 ? 3.141 4.740 5.064 1.00 73.69 189 LYS A CA 1
ATOM 1583 C C . LYS A 1 189 ? 4.437 4.374 5.800 1.00 73.69 189 LYS A C 1
ATOM 1585 O O . LYS A 1 189 ? 4.834 5.110 6.700 1.00 73.69 189 LYS A O 1
ATOM 1590 N N . GLY A 1 190 ? 5.046 3.232 5.463 1.00 60.66 190 GLY A N 1
ATOM 1591 C CA . GLY A 1 190 ? 6.125 2.602 6.240 1.00 60.66 190 GLY A CA 1
ATOM 1592 C C . GLY A 1 190 ? 7.441 2.351 5.493 1.00 60.66 190 GLY A C 1
ATOM 1593 O O . GLY A 1 190 ? 8.322 1.695 6.047 1.00 60.66 190 GLY A O 1
ATOM 1594 N N . GLY A 1 191 ? 7.584 2.825 4.251 1.00 59.06 191 GLY A N 1
ATOM 1595 C CA . GLY A 1 191 ? 8.818 2.712 3.464 1.00 59.06 191 GLY A CA 1
ATOM 1596 C C . GLY A 1 191 ? 10.031 3.327 4.171 1.00 59.06 191 GLY A C 1
ATOM 1597 O O . GLY A 1 191 ? 9.884 4.096 5.129 1.00 59.06 191 GLY A O 1
ATOM 1598 N N . ARG A 1 192 ? 11.255 3.001 3.720 1.00 56.03 192 ARG A N 1
ATOM 1599 C CA . ARG A 1 192 ? 12.446 3.594 4.352 1.00 56.03 192 ARG A CA 1
ATOM 1600 C C . ARG A 1 192 ? 12.374 5.122 4.244 1.00 56.03 192 ARG A C 1
ATOM 1602 O O . ARG A 1 192 ? 11.821 5.641 3.270 1.00 56.03 192 ARG A O 1
ATOM 1609 N N . PRO A 1 193 ? 12.945 5.866 5.210 1.00 45.56 193 PRO A N 1
ATOM 1610 C CA . PRO A 1 193 ? 12.937 7.323 5.174 1.00 45.56 193 PRO A CA 1
ATOM 1611 C C . PRO A 1 193 ? 13.458 7.851 3.825 1.00 45.56 193 PRO A C 1
ATOM 1613 O O . PRO A 1 193 ? 14.641 7.721 3.526 1.00 45.56 193 PRO A O 1
ATOM 1616 N N . GLY A 1 194 ? 12.567 8.440 3.020 1.00 55.69 194 GLY A N 1
ATOM 1617 C CA . GLY A 1 194 ? 12.878 9.019 1.707 1.00 55.69 194 GLY A CA 1
ATOM 1618 C C . GLY A 1 194 ? 12.245 8.320 0.496 1.00 55.69 194 GLY A C 1
ATOM 1619 O O . GLY A 1 194 ? 12.020 8.995 -0.502 1.00 55.69 194 GLY A O 1
ATOM 1620 N N . GLU A 1 195 ? 11.880 7.037 0.568 1.00 66.50 195 GLU A N 1
ATOM 1621 C CA . GLU A 1 195 ? 11.408 6.290 -0.617 1.00 66.50 195 GLU A CA 1
ATOM 1622 C C . GLU A 1 195 ? 10.011 6.732 -1.109 1.00 66.50 195 GLU A C 1
ATOM 1624 O O . GLU A 1 195 ? 9.859 7.002 -2.303 1.00 66.50 195 GLU A O 1
ATOM 1629 N N . PRO A 1 196 ? 8.993 6.939 -0.243 1.00 76.94 196 PRO A N 1
ATOM 1630 C CA . PRO A 1 196 ? 7.703 7.475 -0.694 1.00 76.94 196 PRO A CA 1
ATOM 1631 C C . PRO A 1 196 ? 7.785 8.954 -1.099 1.00 76.94 196 PRO A C 1
ATOM 1633 O O . PRO A 1 196 ? 6.933 9.458 -1.828 1.00 76.94 196 PRO A O 1
ATOM 1636 N N . LYS A 1 197 ? 8.812 9.672 -0.624 1.00 82.12 197 LYS A N 1
ATOM 1637 C CA . LYS A 1 197 ? 8.937 11.123 -0.783 1.00 82.12 197 LYS A CA 1
ATOM 1638 C C . LYS A 1 197 ? 9.149 11.515 -2.245 1.00 82.12 197 LYS A C 1
ATOM 1640 O O . LYS A 1 197 ? 8.470 12.416 -2.720 1.00 82.12 197 LYS A O 1
ATOM 1645 N N . ASN A 1 198 ? 10.010 10.800 -2.968 1.00 86.19 198 ASN A N 1
ATOM 1646 C CA . ASN A 1 198 ? 10.285 11.088 -4.380 1.00 86.19 198 ASN A CA 1
ATOM 1647 C C . ASN A 1 198 ? 9.038 10.914 -5.261 1.00 86.19 198 ASN A C 1
ATOM 1649 O O . ASN A 1 198 ? 8.832 11.682 -6.198 1.00 86.19 198 ASN A O 1
ATOM 1653 N N . VAL A 1 199 ? 8.177 9.943 -4.931 1.00 91.00 199 VAL A N 1
ATOM 1654 C CA . VAL A 1 199 ? 6.890 9.743 -5.612 1.00 91.00 199 VAL A CA 1
ATOM 1655 C C . VAL A 1 199 ? 5.960 10.930 -5.374 1.00 91.00 199 VAL A C 1
ATOM 1657 O O . VAL A 1 199 ? 5.399 11.467 -6.325 1.00 91.00 199 VAL A O 1
ATOM 1660 N N . LEU A 1 200 ? 5.805 11.359 -4.119 1.00 91.38 200 LEU A N 1
ATOM 1661 C CA . LEU A 1 200 ? 4.893 12.451 -3.766 1.00 91.38 200 LEU A CA 1
ATOM 1662 C C . LEU A 1 200 ? 5.401 13.828 -4.228 1.00 91.38 200 LEU A C 1
ATOM 1664 O O . LEU A 1 200 ? 4.594 14.693 -4.557 1.00 91.38 200 LEU A O 1
ATOM 1668 N N . GLU A 1 201 ? 6.719 14.034 -4.286 1.00 91.94 201 GLU A N 1
ATOM 1669 C CA . GLU A 1 201 ? 7.341 15.287 -4.740 1.00 91.94 201 GLU A CA 1
ATOM 1670 C C . GLU A 1 201 ? 7.431 15.411 -6.267 1.00 91.94 201 GLU A C 1
ATOM 1672 O O . GLU A 1 201 ? 7.696 16.503 -6.772 1.00 91.94 201 GLU A O 1
ATOM 1677 N N . PHE A 1 202 ? 7.186 14.329 -7.015 1.00 94.00 202 PHE A N 1
ATOM 1678 C CA . PHE A 1 202 ? 7.215 14.357 -8.478 1.00 94.00 202 PHE A CA 1
ATOM 1679 C C . PHE A 1 202 ? 6.170 15.319 -9.074 1.00 94.00 202 PHE A C 1
ATOM 1681 O O . PHE A 1 202 ? 6.459 16.026 -10.042 1.00 94.00 202 PHE A O 1
ATOM 1688 N N . ASP A 1 203 ? 4.961 15.362 -8.503 1.00 95.75 203 ASP A N 1
ATOM 1689 C CA . ASP A 1 203 ? 3.889 16.286 -8.890 1.00 95.75 203 ASP A CA 1
ATOM 1690 C C . ASP A 1 203 ? 2.898 16.474 -7.728 1.00 95.75 203 ASP A C 1
ATOM 1692 O O . ASP A 1 203 ? 2.502 15.506 -7.079 1.00 95.75 203 ASP A O 1
ATOM 1696 N N . VAL A 1 204 ? 2.434 17.710 -7.501 1.00 93.25 204 VAL A N 1
ATOM 1697 C CA . VAL A 1 204 ? 1.480 18.046 -6.423 1.00 93.25 204 VAL A CA 1
ATOM 1698 C C . VAL A 1 204 ? 0.196 17.210 -6.475 1.00 93.25 204 VAL A C 1
ATOM 1700 O O . VAL A 1 204 ? -0.350 16.846 -5.434 1.00 93.25 204 VAL A O 1
ATOM 1703 N N . ARG A 1 205 ? -0.247 16.817 -7.679 1.00 95.75 205 ARG A N 1
ATOM 1704 C CA . ARG A 1 205 ? -1.425 15.960 -7.882 1.00 95.75 205 ARG A CA 1
ATOM 1705 C C . ARG A 1 205 ? -1.284 14.598 -7.201 1.00 95.75 205 ARG A C 1
ATOM 1707 O O . ARG A 1 205 ? -2.304 13.991 -6.887 1.00 95.75 205 ARG A O 1
ATOM 1714 N N . LEU A 1 206 ? -0.060 14.102 -7.001 1.00 94.75 206 LEU A N 1
ATOM 1715 C CA . LEU A 1 206 ? 0.201 12.816 -6.349 1.00 94.75 206 LEU A CA 1
ATOM 1716 C C . LEU A 1 206 ? 0.086 12.917 -4.830 1.00 94.75 206 LEU A C 1
ATOM 1718 O O . LEU A 1 206 ? -0.498 12.022 -4.225 1.00 94.75 206 LEU A O 1
ATOM 1722 N N . SER A 1 207 ? 0.557 14.015 -4.229 1.00 89.75 207 SER A N 1
ATOM 1723 C CA . SER A 1 207 ? 0.339 14.292 -2.802 1.00 89.75 207 SER A CA 1
ATOM 1724 C C . SER A 1 207 ? -1.153 14.390 -2.486 1.00 89.75 207 SER A C 1
ATOM 1726 O O . SER A 1 207 ? -1.648 13.653 -1.637 1.00 89.75 207 SER A O 1
ATOM 1728 N N . ASP A 1 208 ? -1.891 15.205 -3.248 1.00 91.00 208 ASP A N 1
ATOM 1729 C CA . ASP A 1 208 ? -3.342 15.352 -3.078 1.00 91.00 208 ASP A CA 1
ATOM 1730 C C . ASP A 1 208 ? -4.086 14.020 -3.273 1.00 91.00 208 ASP A C 1
ATOM 1732 O O . ASP A 1 208 ? -5.106 13.751 -2.634 1.00 91.00 208 ASP A O 1
ATOM 1736 N N . TYR A 1 209 ? -3.614 13.184 -4.203 1.00 92.94 209 TYR A N 1
ATOM 1737 C CA . TYR A 1 209 ? -4.197 11.871 -4.456 1.00 92.94 209 TYR A CA 1
ATOM 1738 C C . TYR A 1 209 ? -3.910 10.885 -3.323 1.00 92.94 209 TYR A C 1
ATOM 1740 O O . TYR A 1 209 ? -4.808 10.147 -2.920 1.00 92.94 209 TYR A O 1
ATOM 1748 N N . TYR A 1 210 ? -2.687 10.879 -2.795 1.00 90.31 210 TYR A N 1
ATOM 1749 C CA . TYR A 1 210 ? -2.315 10.049 -1.656 1.00 90.31 210 TYR A CA 1
ATOM 1750 C C . TYR A 1 210 ? -3.155 10.388 -0.424 1.00 90.31 210 TYR A C 1
ATOM 1752 O O . TYR A 1 210 ? -3.732 9.480 0.173 1.00 90.31 210 TYR A O 1
ATOM 1760 N N . ASP A 1 211 ? -3.318 11.675 -0.108 1.00 86.19 211 ASP A N 1
ATOM 1761 C CA . ASP A 1 211 ? -4.149 12.115 1.016 1.00 86.19 211 ASP A CA 1
ATOM 1762 C C . ASP A 1 211 ? -5.597 11.622 0.863 1.00 86.19 211 ASP A C 1
ATOM 1764 O O . ASP A 1 211 ? -6.155 11.032 1.790 1.00 86.19 211 ASP A O 1
ATOM 1768 N N . LYS A 1 212 ? -6.169 11.725 -0.345 1.00 87.88 212 LYS A N 1
ATOM 1769 C CA . LYS A 1 212 ? -7.492 11.154 -0.658 1.00 87.88 212 LYS A CA 1
ATOM 1770 C C . LYS A 1 212 ? -7.536 9.636 -0.523 1.00 87.88 212 LYS A C 1
ATOM 1772 O O . LYS A 1 212 ? -8.533 9.101 -0.053 1.00 87.88 212 LYS A O 1
ATOM 1777 N N . CYS A 1 213 ? -6.493 8.919 -0.940 1.00 85.44 213 CYS A N 1
ATOM 1778 C CA . CYS A 1 213 ? -6.443 7.463 -0.789 1.00 85.44 213 CYS A CA 1
ATOM 1779 C C . CYS A 1 213 ? -6.411 7.055 0.683 1.00 85.44 213 CYS A C 1
ATOM 1781 O O . CYS A 1 213 ? -7.068 6.090 1.067 1.00 85.44 213 CYS A O 1
ATOM 1783 N N . ILE A 1 214 ? -5.681 7.802 1.511 1.00 79.75 214 ILE A N 1
ATOM 1784 C CA . ILE A 1 214 ? -5.646 7.601 2.956 1.00 79.75 214 ILE A CA 1
ATOM 1785 C C . ILE A 1 214 ? -7.028 7.873 3.557 1.00 79.75 214 ILE A C 1
ATOM 1787 O O . ILE A 1 214 ? -7.547 7.014 4.267 1.00 79.75 214 ILE A O 1
ATOM 1791 N N . GLU A 1 215 ? -7.668 8.995 3.221 1.00 75.31 215 GLU A N 1
ATOM 1792 C CA . GLU A 1 215 ? -9.036 9.311 3.656 1.00 75.31 215 GLU A CA 1
ATOM 1793 C C . GLU A 1 215 ? -10.063 8.256 3.218 1.00 75.31 215 GLU A C 1
ATOM 1795 O O . GLU A 1 215 ? -10.882 7.825 4.028 1.00 75.31 215 GLU A O 1
ATOM 1800 N N . ASN A 1 216 ? -10.006 7.787 1.970 1.00 77.50 216 ASN A N 1
ATOM 1801 C CA . ASN A 1 216 ? -10.922 6.771 1.450 1.00 77.50 216 ASN A CA 1
ATOM 1802 C C . ASN A 1 216 ? -10.711 5.411 2.122 1.00 77.50 216 ASN A C 1
ATOM 1804 O O . ASN A 1 216 ? -11.682 4.787 2.538 1.00 77.50 216 ASN A O 1
ATOM 1808 N N . ASN A 1 217 ? -9.459 4.974 2.290 1.00 72.69 217 ASN A N 1
ATOM 1809 C CA . ASN A 1 217 ? -9.140 3.746 3.021 1.00 72.69 217 ASN A CA 1
ATOM 1810 C C . ASN A 1 217 ? -9.644 3.833 4.475 1.00 72.69 217 ASN A C 1
ATOM 1812 O O . ASN A 1 217 ? -10.175 2.874 5.033 1.00 72.69 217 ASN A O 1
ATOM 1816 N N . HIS A 1 218 ? -9.568 5.020 5.086 1.00 67.12 218 HIS A N 1
ATOM 1817 C CA . HIS A 1 218 ? -10.181 5.263 6.388 1.00 67.12 218 HIS A CA 1
ATOM 1818 C C . HIS A 1 218 ? -11.703 5.137 6.353 1.00 67.12 218 HIS A C 1
ATOM 1820 O O . HIS A 1 218 ? -12.246 4.377 7.155 1.00 67.12 218 HIS A O 1
ATOM 1826 N N . GLN A 1 219 ? -12.383 5.831 5.434 1.00 66.25 219 GLN A N 1
ATOM 1827 C CA . GLN A 1 219 ? -13.834 5.732 5.287 1.00 66.25 219 GLN A CA 1
ATOM 1828 C C . GLN A 1 219 ? -14.263 4.282 5.076 1.00 66.25 219 GLN A C 1
ATOM 1830 O O . GLN A 1 219 ? -15.180 3.826 5.745 1.00 66.25 219 GLN A O 1
ATOM 1835 N N . GLU A 1 220 ? -13.576 3.519 4.228 1.00 72.38 220 GLU A N 1
ATOM 1836 C CA . GLU A 1 220 ? -13.879 2.106 4.018 1.00 72.38 220 GLU A CA 1
ATOM 1837 C C . GLU A 1 220 ? -13.686 1.249 5.270 1.00 72.38 220 GLU A C 1
ATOM 1839 O O . GLU A 1 220 ? -14.469 0.322 5.484 1.00 72.38 220 GLU A O 1
ATOM 1844 N N . ALA A 1 221 ? -12.690 1.549 6.104 1.00 69.19 221 ALA A N 1
ATOM 1845 C CA . ALA A 1 221 ? -12.433 0.814 7.338 1.00 69.19 221 ALA A CA 1
ATOM 1846 C C . ALA A 1 221 ? -13.484 1.080 8.432 1.00 69.19 221 ALA A C 1
ATOM 1848 O O . ALA A 1 221 ? -13.723 0.208 9.262 1.00 69.19 221 ALA A O 1
ATOM 1849 N N . VAL A 1 222 ? -14.140 2.249 8.431 1.00 78.38 222 VAL A N 1
ATOM 1850 C CA . VAL A 1 222 ? -15.147 2.621 9.449 1.00 78.38 222 VAL A CA 1
ATOM 1851 C C . VAL A 1 222 ? -16.560 2.837 8.890 1.00 78.38 222 VAL A C 1
ATOM 1853 O O . VAL A 1 222 ? -17.443 3.295 9.609 1.00 78.38 222 VAL A O 1
ATOM 1856 N N . ASN A 1 223 ? -16.823 2.482 7.626 1.00 80.88 223 ASN A N 1
ATOM 1857 C CA . ASN A 1 223 ? -18.123 2.717 6.972 1.00 80.88 223 ASN A CA 1
ATOM 1858 C C . ASN A 1 223 ? -19.283 1.851 7.487 1.00 80.88 223 ASN A C 1
ATOM 1860 O O . ASN A 1 223 ? -20.415 2.011 7.030 1.00 80.88 223 ASN A O 1
ATOM 1864 N N . SER A 1 224 ? -19.021 0.917 8.396 1.00 86.62 224 SER A N 1
ATOM 1865 C CA . SER A 1 224 ? -20.034 0.047 8.990 1.00 86.62 224 SER A CA 1
ATOM 1866 C C . SER A 1 224 ? -19.661 -0.315 10.421 1.00 86.62 224 SER A C 1
ATOM 1868 O O . SER A 1 224 ? -18.482 -0.380 10.776 1.00 86.62 224 SER A O 1
ATOM 1870 N N . ILE A 1 225 ? -20.682 -0.570 11.239 1.00 89.31 225 ILE A N 1
ATOM 1871 C CA . ILE A 1 225 ? -20.511 -0.931 12.649 1.00 89.31 225 ILE A CA 1
ATOM 1872 C C . ILE A 1 225 ? -19.711 -2.234 12.770 1.00 89.31 225 ILE A C 1
ATOM 1874 O O . ILE A 1 225 ? -18.835 -2.338 13.623 1.00 89.31 225 ILE A O 1
ATOM 1878 N N . GLU A 1 226 ? -19.958 -3.197 11.882 1.00 88.69 226 GLU A N 1
ATOM 1879 C CA . GLU A 1 226 ? -19.278 -4.491 11.840 1.00 88.69 226 GLU A CA 1
ATOM 1880 C C . GLU A 1 226 ? -17.767 -4.338 11.644 1.00 88.69 226 GLU A C 1
ATOM 1882 O O . GLU A 1 226 ? -16.986 -4.974 12.349 1.00 88.69 226 GLU A O 1
ATOM 1887 N N . LYS A 1 227 ? -17.330 -3.456 10.737 1.00 87.38 227 LYS A N 1
ATOM 1888 C CA . LYS A 1 227 ? -15.897 -3.212 10.525 1.00 87.38 227 LYS A CA 1
ATOM 1889 C C . LYS A 1 227 ? -15.246 -2.490 11.696 1.00 87.38 227 LYS A C 1
ATOM 1891 O O . LYS A 1 227 ? -14.121 -2.822 12.057 1.00 87.38 227 LYS A O 1
ATOM 1896 N N . ILE A 1 228 ? -15.951 -1.550 12.329 1.00 90.62 228 ILE A N 1
ATOM 1897 C CA . ILE A 1 228 ? -15.436 -0.891 13.536 1.00 90.62 228 ILE A CA 1
ATOM 1898 C C . ILE A 1 228 ? -15.275 -1.913 14.670 1.00 90.62 228 ILE A C 1
ATOM 1900 O O . ILE A 1 228 ? -14.273 -1.881 15.381 1.00 90.62 228 ILE A O 1
ATOM 1904 N N . ILE A 1 229 ? -16.218 -2.849 14.815 1.00 90.56 229 ILE A N 1
ATOM 1905 C CA . ILE A 1 229 ? -16.093 -3.964 15.760 1.00 90.56 229 ILE A CA 1
ATOM 1906 C C . ILE A 1 229 ? -14.852 -4.802 15.440 1.00 90.56 229 ILE A C 1
ATOM 1908 O O . ILE A 1 229 ? -14.042 -5.027 16.332 1.00 90.56 229 ILE A O 1
ATOM 1912 N N . ILE A 1 230 ? -14.637 -5.188 14.179 1.00 87.88 230 ILE A N 1
ATOM 1913 C CA . ILE A 1 230 ? -13.425 -5.923 13.777 1.00 87.88 230 ILE A CA 1
ATOM 1914 C C . ILE A 1 230 ? -12.160 -5.142 14.167 1.00 87.88 230 ILE A C 1
ATOM 1916 O O . ILE A 1 230 ? -11.262 -5.713 14.774 1.00 87.88 230 ILE A O 1
ATOM 1920 N N . LEU A 1 231 ? -12.106 -3.826 13.933 1.00 87.88 231 LEU A N 1
ATOM 1921 C CA . LEU A 1 231 ? -10.969 -2.994 14.356 1.00 87.88 231 LEU A CA 1
ATOM 1922 C C . LEU A 1 231 ? -10.753 -2.993 15.881 1.00 87.88 231 LEU A C 1
ATOM 1924 O O . LEU A 1 231 ? -9.610 -2.914 16.345 1.00 87.88 231 LEU A O 1
ATOM 1928 N N . MET A 1 232 ? -11.823 -3.073 16.677 1.00 89.94 232 MET A N 1
ATOM 1929 C CA . MET A 1 232 ? -11.734 -3.166 18.139 1.00 89.94 232 MET A CA 1
ATOM 1930 C C . MET A 1 232 ? -11.254 -4.549 18.603 1.00 89.94 232 MET A C 1
ATOM 1932 O O . MET A 1 232 ? -10.451 -4.618 19.534 1.00 89.94 232 MET A O 1
ATOM 1936 N N . CYS A 1 233 ? -11.692 -5.626 17.951 1.00 82.75 233 CYS A N 1
ATOM 1937 C CA . CYS A 1 233 ? -11.544 -6.991 18.465 1.00 82.75 233 CYS A CA 1
ATOM 1938 C C . CYS A 1 233 ? -10.399 -7.793 17.824 1.00 82.75 233 CYS A C 1
ATOM 1940 O O . CYS A 1 233 ? -9.873 -8.701 18.462 1.00 82.75 233 CYS A O 1
ATOM 1942 N N . ASP A 1 234 ? -10.014 -7.489 16.583 1.00 72.75 234 ASP A N 1
ATOM 1943 C CA . ASP A 1 234 ? -9.057 -8.286 15.811 1.00 72.75 234 ASP A CA 1
ATOM 1944 C C . ASP A 1 234 ? -7.614 -7.802 16.030 1.00 72.75 234 ASP A C 1
ATOM 1946 O O . ASP A 1 234 ? -7.150 -6.818 15.447 1.00 72.75 234 ASP A O 1
ATOM 1950 N N . GLU A 1 235 ? -6.915 -8.478 16.943 1.00 62.72 235 GLU A N 1
ATOM 1951 C CA . GLU A 1 235 ? -5.516 -8.201 17.287 1.00 62.72 235 GLU A CA 1
ATOM 1952 C C . GLU A 1 235 ? -4.511 -8.821 16.309 1.00 62.72 235 GLU A C 1
ATOM 1954 O O . GLU A 1 235 ? -3.375 -8.354 16.252 1.00 62.72 235 GLU A O 1
ATOM 1959 N N . GLU A 1 236 ? -4.906 -9.849 15.553 1.00 55.34 236 GLU A N 1
ATOM 1960 C CA . GLU A 1 236 ? -3.989 -10.637 14.719 1.00 55.34 236 GLU A CA 1
ATOM 1961 C C . GLU A 1 236 ? -3.907 -10.120 13.275 1.00 55.34 236 GLU A C 1
ATOM 1963 O O . GLU A 1 236 ? -2.857 -10.254 12.645 1.00 55.34 236 GLU A O 1
ATOM 1968 N N . ASN A 1 237 ? -4.971 -9.495 12.755 1.00 53.88 237 ASN A N 1
ATOM 1969 C CA . ASN A 1 237 ? -5.049 -9.123 11.334 1.00 53.88 237 ASN A CA 1
ATOM 1970 C C . ASN A 1 237 ? -4.760 -7.650 11.011 1.00 53.88 237 ASN A C 1
ATOM 1972 O O . ASN A 1 237 ? -4.669 -7.304 9.833 1.00 53.88 237 ASN A O 1
ATOM 1976 N N . TYR A 1 238 ? -4.611 -6.774 12.007 1.00 57.97 238 TYR A N 1
ATOM 1977 C CA . TYR A 1 238 ? -4.400 -5.345 11.764 1.00 57.97 238 TYR A CA 1
ATOM 1978 C C . TYR A 1 238 ? -3.175 -4.788 12.486 1.00 57.97 238 TYR A C 1
ATOM 1980 O O . TYR A 1 238 ? -2.985 -4.987 13.686 1.00 57.97 238 TYR A O 1
ATOM 1988 N N . ASP A 1 239 ? -2.398 -3.996 11.746 1.00 69.56 239 ASP A N 1
ATOM 1989 C CA . ASP A 1 239 ? -1.317 -3.176 12.286 1.00 69.56 239 ASP A CA 1
ATOM 1990 C C . ASP A 1 239 ? -1.839 -2.278 13.423 1.00 69.56 239 ASP A C 1
ATOM 1992 O O . ASP A 1 239 ? -2.837 -1.561 13.284 1.00 69.56 239 ASP A O 1
ATOM 1996 N N . TYR A 1 240 ? -1.156 -2.342 14.565 1.00 74.00 240 TYR A N 1
ATOM 1997 C CA . TYR A 1 240 ? -1.562 -1.697 15.809 1.00 74.00 240 TYR A CA 1
ATOM 1998 C C . TYR A 1 240 ? -1.685 -0.167 15.681 1.00 74.00 240 TYR A C 1
ATOM 2000 O O . TYR A 1 240 ? -2.638 0.421 16.205 1.00 74.00 240 TYR A O 1
ATOM 2008 N N . ASP A 1 241 ? -0.788 0.474 14.927 1.00 75.94 241 ASP A N 1
ATOM 2009 C CA . ASP A 1 241 ? -0.808 1.920 14.695 1.00 75.94 241 ASP A CA 1
ATOM 2010 C C . ASP A 1 241 ? -1.939 2.306 13.739 1.00 75.94 241 ASP A C 1
ATOM 2012 O O . ASP A 1 241 ? -2.618 3.323 13.937 1.00 75.94 241 ASP A O 1
ATOM 2016 N N . GLN A 1 242 ? -2.212 1.471 12.730 1.00 77.00 242 GLN A N 1
ATOM 2017 C CA . GLN A 1 242 ? -3.354 1.691 11.843 1.00 77.00 242 GLN A CA 1
ATOM 2018 C C . GLN A 1 242 ? -4.678 1.601 12.605 1.00 77.00 242 GLN A C 1
ATOM 2020 O O . GLN A 1 242 ? -5.511 2.501 12.465 1.00 77.00 242 GLN A O 1
ATOM 2025 N N . ARG A 1 243 ? -4.862 0.589 13.465 1.00 85.94 243 ARG A N 1
ATOM 2026 C CA . ARG A 1 243 ? -6.068 0.458 14.310 1.00 85.94 243 ARG A CA 1
ATOM 2027 C C . ARG A 1 243 ? -6.300 1.711 15.141 1.00 85.94 243 ARG A C 1
ATOM 2029 O O . ARG A 1 243 ? -7.402 2.264 15.133 1.00 85.94 243 ARG A O 1
ATOM 2036 N N . ALA A 1 244 ? -5.259 2.178 15.831 1.00 86.31 244 ALA A N 1
ATOM 2037 C CA . ALA A 1 244 ? -5.346 3.364 16.672 1.00 86.31 244 ALA A CA 1
ATOM 2038 C C . ALA A 1 244 ? -5.723 4.603 15.858 1.00 86.31 244 ALA A C 1
ATOM 2040 O O . ALA A 1 244 ? -6.616 5.357 16.253 1.00 86.31 244 ALA A O 1
ATOM 2041 N N . LYS A 1 245 ? -5.120 4.765 14.676 1.00 84.69 245 LYS A N 1
ATOM 2042 C CA . LYS A 1 245 ? -5.428 5.863 13.761 1.00 84.69 245 LYS A CA 1
ATOM 2043 C C . LYS A 1 245 ? -6.884 5.822 13.288 1.00 84.69 245 LYS A C 1
ATOM 2045 O O . LYS A 1 245 ? -7.564 6.839 13.406 1.00 84.69 245 LYS A O 1
ATOM 2050 N N . HIS A 1 246 ? -7.379 4.680 12.808 1.00 87.31 246 HIS A N 1
ATOM 2051 C CA . HIS A 1 246 ? -8.762 4.537 12.334 1.00 87.31 246 HIS A CA 1
ATOM 2052 C C . HIS A 1 246 ? -9.783 4.822 13.444 1.00 87.31 246 HIS A C 1
ATOM 2054 O O . HIS A 1 246 ? -10.680 5.643 13.260 1.00 87.31 246 HIS A O 1
ATOM 2060 N N . LEU A 1 247 ? -9.613 4.213 14.622 1.00 91.50 247 LEU A N 1
ATOM 2061 C CA . LEU A 1 247 ? -10.528 4.415 15.749 1.00 91.50 247 LEU A CA 1
ATOM 2062 C C . LEU A 1 247 ? -10.500 5.862 16.267 1.00 91.50 247 LEU A C 1
ATOM 2064 O O . LEU A 1 247 ? -11.535 6.398 16.658 1.00 91.50 247 LEU A O 1
ATOM 2068 N N . SER A 1 248 ? -9.342 6.535 16.239 1.00 90.12 248 SER A N 1
ATOM 2069 C CA . SER A 1 248 ? -9.208 7.918 16.725 1.00 90.12 248 SER A CA 1
ATOM 2070 C C . SER A 1 248 ? -10.046 8.943 15.952 1.00 90.12 248 SER A C 1
ATOM 2072 O O . SER A 1 248 ? -10.352 10.008 16.490 1.00 90.12 248 SER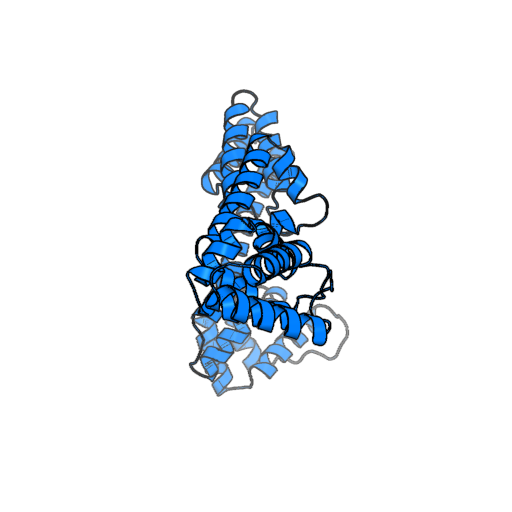 A O 1
ATOM 2074 N N . GLN A 1 249 ? -10.419 8.626 14.709 1.00 88.12 249 GLN A N 1
ATOM 2075 C CA . GLN A 1 249 ? -11.184 9.509 13.828 1.00 88.12 249 GLN A CA 1
ATOM 2076 C C . GLN A 1 249 ? -12.692 9.469 14.101 1.00 88.12 249 GLN A C 1
ATOM 2078 O O . GLN A 1 249 ? -13.401 10.381 13.678 1.00 88.12 249 GLN A O 1
ATOM 2083 N N . LEU A 1 250 ? -13.186 8.464 14.834 1.00 92.31 250 LEU A N 1
ATOM 2084 C CA . LEU A 1 250 ? -14.597 8.377 15.196 1.00 92.31 250 LEU A CA 1
ATOM 2085 C C . LEU A 1 250 ? -14.991 9.544 16.105 1.00 92.31 250 LEU A C 1
ATOM 2087 O O . LEU A 1 250 ? -14.443 9.745 17.199 1.00 92.31 250 LEU A O 1
ATOM 2091 N N . SER A 1 251 ? -15.982 10.314 15.659 1.00 92.94 251 SER A N 1
ATOM 2092 C CA . SER A 1 251 ? -16.508 11.428 16.435 1.00 92.94 251 SER A CA 1
ATOM 2093 C C . SER A 1 251 ? -17.345 10.927 17.614 1.00 92.94 251 SER A C 1
ATOM 2095 O O . SER A 1 251 ? -17.979 9.872 17.573 1.00 92.94 251 SER A O 1
ATOM 2097 N N . GLN A 1 252 ? -17.436 11.738 18.670 1.00 96.38 252 GLN A N 1
ATOM 2098 C CA . GLN A 1 252 ? -18.310 11.437 19.812 1.00 96.38 252 GLN A CA 1
ATOM 2099 C C . GLN A 1 252 ? -19.775 11.246 19.389 1.00 96.38 252 GLN A C 1
ATOM 2101 O O . GLN A 1 252 ? -20.492 10.443 19.979 1.00 96.38 252 GLN A O 1
ATOM 2106 N N . LYS A 1 253 ? -20.220 11.958 18.344 1.00 95.88 253 LYS A N 1
ATOM 2107 C CA . LYS A 1 253 ? -21.579 11.835 17.810 1.00 95.88 253 LYS A CA 1
ATOM 2108 C C . LYS A 1 253 ? -21.813 10.460 17.179 1.00 95.88 253 LYS A C 1
ATOM 2110 O O . LYS A 1 253 ? -22.835 9.848 17.474 1.00 95.88 253 LYS A O 1
ATOM 2115 N N . GLU A 1 254 ? -20.888 9.988 16.345 1.00 94.69 254 GLU A N 1
ATOM 2116 C CA . GLU A 1 254 ? -20.964 8.662 15.712 1.00 94.69 254 GLU A CA 1
ATOM 2117 C C . GLU A 1 254 ? -20.904 7.557 16.761 1.00 94.69 254 GLU A C 1
ATOM 2119 O O . GLU A 1 254 ? -21.797 6.718 16.811 1.00 94.69 254 GLU A O 1
ATOM 2124 N N . ILE A 1 255 ? -19.933 7.628 17.678 1.00 97.12 255 ILE A N 1
ATOM 2125 C CA . ILE A 1 255 ? -19.786 6.668 18.781 1.00 97.12 255 ILE A CA 1
ATOM 2126 C C . ILE A 1 255 ? -21.079 6.573 19.592 1.00 97.12 255 ILE A C 1
ATOM 2128 O O . ILE A 1 255 ? -21.573 5.479 19.857 1.00 97.12 255 ILE A O 1
ATOM 2132 N N . LYS A 1 256 ? -21.658 7.717 19.973 1.00 97.31 256 LYS A N 1
ATOM 2133 C CA . LYS A 1 256 ? -22.916 7.756 20.720 1.00 97.31 256 LYS A CA 1
ATOM 2134 C C . LYS A 1 256 ? -24.061 7.125 19.942 1.00 97.31 256 LYS A C 1
ATOM 2136 O O . LYS A 1 256 ? -24.833 6.374 20.530 1.00 97.31 256 LYS A O 1
ATOM 2141 N N . GLN A 1 257 ? -24.175 7.423 18.651 1.00 96.44 257 GLN A N 1
ATOM 2142 C CA . GLN A 1 257 ? -25.211 6.840 17.807 1.00 96.44 257 GLN A CA 1
ATOM 2143 C C . GLN A 1 257 ? -25.045 5.316 17.719 1.00 96.44 257 GLN A C 1
ATOM 2145 O O . GLN A 1 257 ? -25.997 4.590 17.979 1.00 96.44 257 GLN A O 1
ATOM 2150 N N . HIS A 1 258 ? -23.828 4.821 17.477 1.00 96.19 258 HIS A N 1
ATOM 2151 C CA . HIS A 1 258 ? -23.540 3.386 17.410 1.00 96.19 258 HIS A CA 1
ATOM 2152 C C . HIS A 1 258 ? -23.818 2.654 18.729 1.00 96.19 258 HIS A C 1
ATOM 2154 O O . HIS A 1 258 ? -24.422 1.586 18.703 1.00 96.19 258 HIS A O 1
ATOM 2160 N N . ILE A 1 259 ? -23.464 3.243 19.880 1.00 96.44 259 ILE A N 1
ATOM 2161 C CA . ILE A 1 259 ? -23.787 2.687 21.209 1.00 96.44 259 ILE A CA 1
ATOM 2162 C C . ILE A 1 259 ? -25.302 2.554 21.412 1.00 96.44 259 ILE A C 1
ATOM 2164 O O . ILE A 1 259 ? -25.767 1.581 22.003 1.00 96.44 259 ILE A O 1
ATOM 2168 N N . LEU A 1 260 ? -26.074 3.548 20.966 1.00 94.62 260 LEU A N 1
ATOM 2169 C CA . LEU A 1 260 ? -27.526 3.557 21.139 1.00 94.62 260 LEU A CA 1
ATOM 2170 C C . LEU A 1 260 ? -28.241 2.608 20.170 1.00 94.62 260 LEU A C 1
ATOM 2172 O O . LEU A 1 260 ? -29.254 2.019 20.548 1.00 94.62 260 LEU A O 1
ATOM 2176 N N . ASP A 1 261 ? -27.711 2.453 18.959 1.00 93.88 261 ASP A N 1
ATOM 2177 C CA . ASP A 1 261 ? -28.353 1.695 17.884 1.00 93.88 261 ASP A CA 1
ATOM 2178 C C . ASP A 1 261 ? -27.949 0.215 17.853 1.00 93.88 261 ASP A C 1
ATOM 2180 O O . ASP A 1 261 ? -28.713 -0.615 17.360 1.00 93.88 261 ASP A O 1
ATOM 2184 N N . ASN A 1 262 ? -26.764 -0.139 18.364 1.00 96.06 262 ASN A N 1
ATOM 2185 C CA . ASN A 1 262 ? -26.214 -1.486 18.244 1.00 96.06 262 ASN A CA 1
ATOM 2186 C C . ASN A 1 262 ? -25.644 -1.999 19.579 1.00 96.06 262 ASN A C 1
ATOM 2188 O O . ASN A 1 262 ? -24.614 -1.545 20.076 1.00 96.06 262 ASN A O 1
ATOM 2192 N N . ALA A 1 263 ? -26.320 -2.998 20.154 1.00 94.19 263 ALA A N 1
ATOM 2193 C CA . ALA A 1 263 ? -25.928 -3.591 21.430 1.00 94.19 263 ALA A CA 1
ATOM 2194 C C . ALA A 1 263 ? -24.600 -4.365 21.362 1.00 94.19 263 ALA A C 1
ATOM 2196 O O . ALA A 1 263 ? -23.871 -4.376 22.353 1.00 94.19 263 ALA A O 1
ATOM 2197 N N . GLU A 1 264 ? -24.279 -4.980 20.219 1.00 95.19 264 GLU A N 1
ATOM 2198 C CA . GLU A 1 264 ? -23.008 -5.690 20.043 1.00 95.19 264 GLU A CA 1
ATOM 2199 C C . GLU A 1 264 ? -21.848 -4.699 20.008 1.00 95.19 264 GLU A C 1
ATOM 2201 O O . GLU A 1 264 ? -20.875 -4.877 20.728 1.00 95.19 264 GLU A O 1
ATOM 2206 N N . TYR A 1 265 ? -21.997 -3.584 19.287 1.00 96.25 265 TYR A N 1
ATOM 2207 C CA . TYR A 1 265 ? -21.009 -2.506 19.313 1.00 96.25 265 TYR A CA 1
ATOM 2208 C C . TYR A 1 265 ? -20.716 -2.042 20.740 1.00 96.25 265 TYR A C 1
ATOM 2210 O O . TYR A 1 265 ? -19.560 -1.918 21.132 1.00 96.25 265 TYR A O 1
ATOM 2218 N N . PHE A 1 266 ? -21.761 -1.811 21.542 1.00 96.19 266 PHE A N 1
ATOM 2219 C CA . PHE A 1 266 ? -21.576 -1.361 22.919 1.00 96.19 266 PHE A CA 1
ATOM 2220 C C . PHE A 1 266 ? -20.889 -2.415 23.805 1.00 96.19 266 PHE A C 1
ATOM 2222 O O . PHE A 1 266 ? -20.056 -2.059 24.638 1.00 96.19 266 PHE A O 1
ATOM 2229 N N . LYS A 1 267 ? -21.188 -3.703 23.601 1.00 95.06 267 LYS A N 1
ATOM 2230 C CA . LYS A 1 267 ? -20.493 -4.813 24.269 1.00 95.06 267 LYS A CA 1
ATOM 2231 C C . LYS A 1 267 ? -19.006 -4.850 23.904 1.00 95.06 267 LYS A C 1
ATOM 2233 O O . LYS A 1 267 ? -18.167 -4.981 24.790 1.00 95.06 267 LYS A O 1
ATOM 2238 N N . GLU A 1 268 ? -18.673 -4.688 22.629 1.00 95.94 268 GLU A N 1
ATOM 2239 C CA . GLU A 1 268 ? -17.282 -4.717 22.169 1.00 95.94 268 GLU A CA 1
ATOM 2240 C C . GLU A 1 268 ? -16.501 -3.461 22.578 1.00 95.94 268 GLU A C 1
ATOM 2242 O O . GLU A 1 268 ? -15.313 -3.547 22.880 1.00 95.94 268 GLU A O 1
ATOM 2247 N N . VAL A 1 269 ? -17.167 -2.310 22.719 1.00 96.19 269 VAL A N 1
ATOM 2248 C CA . VAL A 1 269 ? -16.579 -1.123 23.357 1.00 96.19 269 VAL A CA 1
ATOM 2249 C C . VAL A 1 269 ? -16.145 -1.414 24.800 1.00 96.19 269 VAL A C 1
ATOM 2251 O O . VAL A 1 269 ? -15.058 -0.993 25.195 1.00 96.19 269 VAL A O 1
ATOM 2254 N N . ASP A 1 270 ? -16.953 -2.134 25.584 1.00 94.69 270 ASP A N 1
ATOM 2255 C CA . ASP A 1 270 ? -16.595 -2.516 26.959 1.00 94.69 270 ASP A CA 1
ATOM 2256 C C . ASP A 1 270 ? -15.336 -3.390 26.988 1.00 94.69 270 ASP A C 1
ATOM 2258 O O . ASP A 1 270 ? -14.357 -3.080 27.672 1.00 94.69 270 ASP A O 1
ATOM 2262 N N . GLY A 1 271 ? -15.333 -4.450 26.170 1.00 93.75 271 GLY A N 1
ATOM 2263 C CA . GLY A 1 271 ? -14.192 -5.353 26.024 1.00 93.75 271 GLY A CA 1
ATOM 2264 C C . GLY A 1 271 ? -12.930 -4.614 25.582 1.00 93.75 271 GLY A C 1
ATOM 2265 O O . GLY A 1 271 ? -11.865 -4.773 26.187 1.00 93.75 271 GLY A O 1
ATOM 2266 N N . PHE A 1 272 ? -13.063 -3.729 24.592 1.00 94.62 272 PHE A N 1
ATOM 2267 C CA . PHE A 1 272 ? -11.975 -2.887 24.117 1.00 94.62 272 PHE A CA 1
ATOM 2268 C C . PHE A 1 272 ? -11.420 -1.999 25.233 1.00 94.62 272 PHE A C 1
ATOM 2270 O O . PHE A 1 272 ? -10.216 -2.009 25.477 1.00 94.62 272 PHE A O 1
ATOM 2277 N N . LEU A 1 273 ? -12.263 -1.253 25.955 1.00 95.00 273 LEU A N 1
ATOM 2278 C CA . LEU A 1 273 ? -11.807 -0.383 27.045 1.00 95.00 273 LEU A CA 1
ATOM 2279 C C . LEU A 1 273 ? -11.166 -1.177 28.187 1.00 95.00 273 LEU A C 1
ATOM 2281 O O . LEU A 1 273 ? -10.191 -0.717 28.785 1.00 95.00 273 LEU A O 1
ATOM 2285 N N . TYR A 1 274 ? -11.653 -2.382 28.474 1.00 92.94 274 TYR A N 1
ATOM 2286 C CA . TYR A 1 274 ? -11.055 -3.238 29.490 1.00 92.94 274 TYR A CA 1
ATOM 2287 C C . TYR A 1 274 ? -9.618 -3.660 29.135 1.00 92.94 274 TYR A C 1
ATOM 2289 O O . TYR A 1 274 ? -8.732 -3.680 30.002 1.00 92.94 274 TYR A O 1
ATOM 2297 N N . SER A 1 275 ? -9.365 -3.963 27.864 1.00 90.25 275 SER A N 1
ATOM 2298 C CA . SER A 1 275 ? -8.046 -4.374 27.368 1.00 90.25 275 SER A CA 1
ATOM 2299 C C . SER A 1 275 ? -7.119 -3.185 27.079 1.00 90.25 275 SER A C 1
ATOM 2301 O O . SER A 1 275 ? -5.934 -3.224 27.420 1.00 90.25 275 SER A O 1
ATOM 2303 N N . TYR A 1 276 ? -7.662 -2.099 26.525 1.00 90.75 276 TYR A N 1
ATOM 2304 C CA . TYR A 1 276 ? -6.914 -1.013 25.880 1.00 90.75 276 TYR A CA 1
ATOM 2305 C C . TYR A 1 276 ? -7.141 0.379 26.475 1.00 90.75 276 TYR A C 1
ATOM 2307 O O . TYR A 1 276 ? -6.410 1.305 26.140 1.00 90.75 276 TYR A O 1
ATOM 2315 N N . GLY A 1 277 ? -8.096 0.559 27.388 1.00 87.94 277 GLY A N 1
ATOM 2316 C CA . GLY A 1 277 ? -8.491 1.884 27.887 1.00 87.94 277 GLY A CA 1
ATOM 2317 C C . GLY A 1 277 ? -7.388 2.679 28.603 1.00 87.94 277 GLY A C 1
ATOM 2318 O O . GLY A 1 277 ? -7.456 3.901 28.687 1.00 87.94 277 GLY A O 1
ATOM 2319 N N . HIS A 1 278 ? -6.350 2.004 29.098 1.00 87.06 278 HIS A N 1
ATOM 2320 C CA . HIS A 1 278 ? -5.213 2.617 29.793 1.00 87.06 278 HIS A CA 1
ATOM 2321 C C . HIS A 1 278 ? -4.007 2.851 28.873 1.00 87.06 278 HIS A C 1
ATOM 2323 O O . HIS A 1 278 ? -2.989 3.386 29.313 1.00 87.06 278 HIS A O 1
ATOM 2329 N N . ARG A 1 279 ? -4.093 2.412 27.615 1.00 87.31 279 ARG A N 1
ATOM 2330 C CA . ARG A 1 279 ? -2.997 2.469 26.655 1.00 87.31 279 ARG A CA 1
ATOM 2331 C C . ARG A 1 279 ? -2.958 3.819 25.947 1.00 87.31 279 ARG A C 1
ATOM 2333 O O . ARG A 1 279 ? -3.992 4.366 25.560 1.00 87.31 279 ARG A O 1
ATOM 2340 N N . THR A 1 280 ? -1.760 4.372 25.786 1.00 87.62 280 THR A N 1
ATOM 2341 C CA . THR A 1 280 ? -1.565 5.731 25.262 1.00 87.62 280 THR A CA 1
ATOM 2342 C C . THR A 1 280 ? -1.861 5.843 23.773 1.00 87.62 280 THR A C 1
ATOM 2344 O O . THR A 1 280 ? -2.282 6.900 23.312 1.00 87.62 280 THR A O 1
ATOM 2347 N N . GLU A 1 281 ? -1.690 4.758 23.026 1.00 87.19 281 GLU A N 1
ATOM 2348 C CA . GLU A 1 281 ? -1.857 4.718 21.574 1.00 87.19 281 GLU A CA 1
ATOM 2349 C C . GLU A 1 281 ? -3.320 4.965 21.175 1.00 87.19 281 GLU A C 1
ATOM 2351 O O . GLU A 1 281 ? -3.596 5.671 20.209 1.00 87.19 281 GLU A O 1
ATOM 2356 N N . PHE A 1 282 ? -4.274 4.494 21.984 1.00 91.69 282 PHE A N 1
ATOM 2357 C CA . PHE A 1 282 ? -5.711 4.682 21.754 1.00 91.69 282 PHE A CA 1
ATOM 2358 C C . PHE A 1 282 ? -6.314 5.873 22.513 1.00 91.69 282 PHE A C 1
ATOM 2360 O O . PHE A 1 282 ? -7.537 6.023 22.547 1.00 91.69 282 PHE A O 1
ATOM 2367 N N . ALA A 1 283 ? -5.493 6.742 23.113 1.00 92.12 283 ALA A N 1
ATOM 2368 C CA . ALA A 1 283 ? -5.957 7.775 24.043 1.00 92.12 283 ALA A CA 1
ATOM 2369 C C . ALA A 1 283 ? -7.060 8.686 23.471 1.00 92.12 283 ALA A C 1
ATOM 2371 O O . ALA A 1 283 ? -7.975 9.074 24.199 1.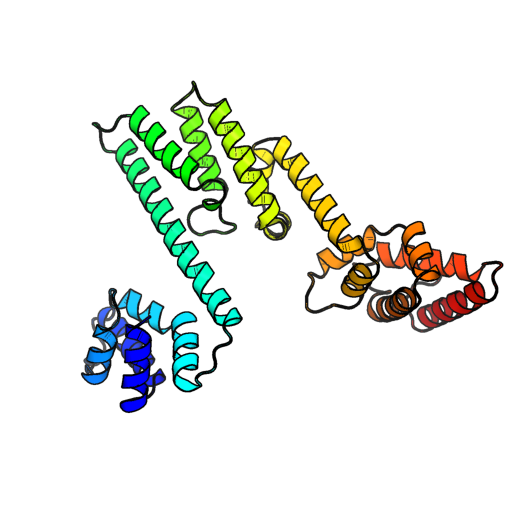00 92.12 283 ALA A O 1
ATOM 2372 N N . ILE A 1 284 ? -7.011 9.011 22.172 1.00 94.00 284 ILE A N 1
ATOM 2373 C CA . ILE A 1 284 ? -8.029 9.844 21.510 1.00 94.00 284 ILE A 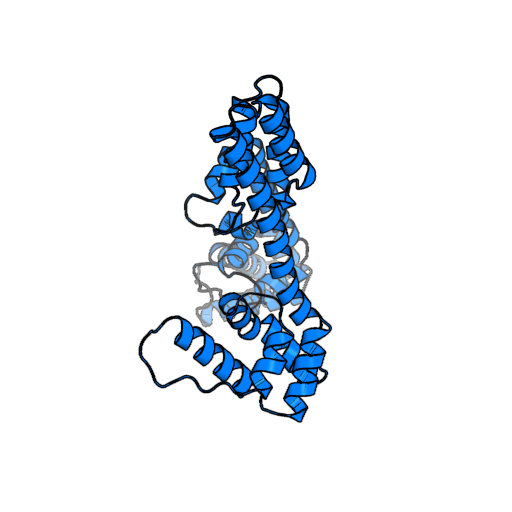CA 1
ATOM 2374 C C . ILE A 1 284 ? -9.378 9.116 21.451 1.00 94.00 284 ILE A C 1
ATOM 2376 O O . ILE A 1 284 ? -10.390 9.669 21.888 1.00 94.00 284 ILE A O 1
ATOM 2380 N N . TYR A 1 285 ? -9.391 7.875 20.957 1.00 95.19 285 TYR A N 1
ATOM 2381 C CA . TYR A 1 285 ? -10.613 7.075 20.866 1.00 95.19 285 TYR A CA 1
ATOM 2382 C C . TYR A 1 285 ? -11.199 6.808 22.256 1.00 95.19 285 TYR A C 1
ATOM 2384 O O . TYR A 1 285 ? -12.372 7.092 22.495 1.00 95.19 285 TYR A O 1
ATOM 2392 N N . VAL A 1 286 ? -10.362 6.381 23.209 1.00 95.62 286 VAL A N 1
ATOM 2393 C CA . VAL A 1 286 ? -10.761 6.153 24.607 1.00 95.62 286 VAL A CA 1
ATOM 2394 C C . VAL A 1 286 ? -11.393 7.407 25.205 1.00 95.62 286 VAL A C 1
ATOM 2396 O O . VAL A 1 286 ? -12.472 7.336 25.789 1.00 95.62 286 VAL A O 1
ATOM 2399 N N . LYS A 1 287 ? -10.768 8.577 25.027 1.00 95.62 287 LYS A N 1
ATOM 2400 C CA . LYS A 1 287 ? -11.309 9.850 25.516 1.00 95.62 287 LYS A CA 1
ATOM 2401 C C . LYS A 1 287 ? -12.688 10.144 24.925 1.00 95.62 287 LYS A C 1
ATOM 2403 O O . LYS A 1 287 ? -13.579 10.567 25.663 1.00 95.62 287 LYS A O 1
ATOM 2408 N N . ASN A 1 288 ? -12.875 9.928 23.624 1.00 97.25 288 ASN A N 1
ATOM 2409 C CA . ASN A 1 288 ? -14.160 10.155 22.965 1.00 97.25 288 ASN A CA 1
ATOM 2410 C C . ASN A 1 288 ? -15.243 9.211 23.501 1.00 97.25 288 ASN A C 1
ATOM 2412 O O . ASN A 1 288 ? -16.321 9.682 23.866 1.00 97.25 288 ASN A O 1
ATOM 2416 N N . VAL A 1 289 ? -14.945 7.916 23.624 1.00 96.94 289 VAL A N 1
ATOM 2417 C CA . VAL A 1 289 ? -15.881 6.925 24.172 1.00 96.94 289 VAL A CA 1
ATOM 2418 C C . VAL A 1 289 ? -16.235 7.241 25.626 1.00 96.94 289 VAL A C 1
ATOM 2420 O O . VAL A 1 289 ? -17.412 7.339 25.958 1.00 96.94 289 VAL A O 1
ATOM 2423 N N . VAL A 1 290 ? -15.246 7.469 26.496 1.00 96.12 290 VAL A N 1
ATOM 2424 C CA . VAL A 1 290 ? -15.482 7.771 27.920 1.00 96.12 290 VAL A CA 1
ATOM 2425 C C . VAL A 1 290 ? -16.301 9.051 28.090 1.00 96.12 290 VAL A C 1
ATOM 2427 O O . VAL A 1 290 ? -17.188 9.103 28.940 1.00 96.12 290 VAL A O 1
ATOM 2430 N N . SER A 1 291 ? -16.057 10.071 27.261 1.00 96.75 291 SER A N 1
ATOM 2431 C CA . SER A 1 291 ? -16.870 11.294 27.238 1.00 96.75 291 SER A CA 1
ATOM 2432 C C . SER A 1 291 ? -18.337 10.988 26.919 1.00 96.75 291 SER A C 1
ATOM 2434 O O . SER A 1 291 ? -19.230 11.443 27.632 1.00 96.75 291 SER A O 1
ATOM 2436 N N . VAL A 1 292 ? -18.590 10.163 25.899 1.00 97.94 292 VAL A N 1
ATOM 2437 C CA . VAL A 1 292 ? -19.943 9.726 25.523 1.00 97.94 292 VAL A CA 1
ATOM 2438 C C . VAL A 1 292 ? -20.607 8.915 26.638 1.00 97.94 292 VAL A C 1
ATOM 2440 O O . VAL A 1 292 ? -21.770 9.161 26.953 1.00 97.94 292 VAL A O 1
ATOM 2443 N N . LEU A 1 293 ? -19.892 7.983 27.274 1.00 97.06 293 LEU A N 1
ATOM 2444 C CA . LEU A 1 293 ? -20.438 7.183 28.376 1.00 97.06 293 LEU A CA 1
ATOM 2445 C C . LEU A 1 293 ? -20.803 8.053 29.583 1.00 97.06 293 LEU A C 1
ATOM 2447 O O . LEU A 1 293 ? -21.874 7.882 30.160 1.00 97.06 293 LEU A O 1
ATOM 2451 N N . ARG A 1 294 ? -19.962 9.033 29.928 1.00 95.62 294 ARG A N 1
ATOM 2452 C CA . ARG A 1 294 ? -20.249 10.005 30.995 1.00 95.62 294 ARG A CA 1
ATOM 2453 C C . ARG A 1 294 ? -21.426 10.917 30.658 1.00 95.62 294 ARG A C 1
ATOM 2455 O O . ARG A 1 294 ? -22.195 11.276 31.543 1.00 95.62 294 ARG A O 1
ATOM 2462 N N . GLU A 1 295 ? -21.595 11.283 29.392 1.00 96.75 295 GLU A N 1
ATOM 2463 C CA . GLU A 1 295 ? -22.782 12.018 28.953 1.00 96.75 295 GLU A CA 1
ATOM 2464 C C . GLU A 1 295 ? -24.048 11.151 29.089 1.00 96.75 295 GLU A C 1
ATOM 2466 O O . GLU A 1 295 ? -25.069 11.591 29.621 1.00 96.75 295 GLU A O 1
ATOM 2471 N N . LEU A 1 296 ? -23.984 9.895 28.635 1.00 96.94 296 LEU A N 1
ATOM 2472 C CA . LEU A 1 296 ? -25.102 8.954 28.698 1.00 96.94 296 LEU A CA 1
ATOM 2473 C C . LEU A 1 296 ? -25.474 8.581 30.136 1.00 96.94 296 LEU A C 1
ATOM 2475 O O . LEU A 1 296 ? -26.667 8.439 30.407 1.00 96.94 296 LEU A O 1
ATOM 2479 N N . SER A 1 297 ? -24.507 8.491 31.056 1.00 95.75 297 SER A N 1
ATOM 2480 C CA . SER A 1 297 ? -24.748 8.193 32.477 1.00 95.75 297 SER A CA 1
ATOM 2481 C C . SER A 1 297 ? -25.580 9.274 33.178 1.00 95.75 297 SER A C 1
ATOM 2483 O O . SER A 1 297 ? -26.289 8.996 34.143 1.00 95.75 297 SER A O 1
ATOM 2485 N N . GLN A 1 298 ? -25.567 10.498 32.644 1.00 95.38 298 GLN A N 1
ATOM 2486 C CA . GLN A 1 298 ? -26.352 11.639 33.121 1.00 95.38 298 GLN A CA 1
ATOM 2487 C C . GLN A 1 298 ? -27.660 11.843 32.332 1.00 95.38 298 GLN A C 1
ATOM 2489 O O . GLN A 1 298 ? -28.379 12.826 32.537 1.00 95.38 298 GLN A O 1
ATOM 2494 N N . SER A 1 299 ? -27.993 10.931 31.414 1.00 94.31 299 SER A N 1
ATOM 2495 C CA . SER A 1 299 ? -29.179 11.041 30.565 1.00 94.31 299 SER A CA 1
ATOM 2496 C C . SER A 1 299 ? -30.486 10.958 31.360 1.00 94.31 299 SER A C 1
ATOM 2498 O O . SER A 1 299 ? -30.622 10.207 32.323 1.00 94.31 299 SER A O 1
ATOM 2500 N N . LYS A 1 300 ? -31.525 11.661 30.888 1.00 94.94 300 LYS A N 1
ATOM 2501 C CA . LYS A 1 300 ? -32.895 11.510 31.418 1.00 94.94 300 LYS A CA 1
ATOM 2502 C C . LYS A 1 300 ? -33.476 10.114 31.162 1.00 94.94 300 LYS A C 1
ATOM 2504 O O . LYS A 1 300 ? -34.414 9.708 31.849 1.00 94.94 300 LYS A O 1
ATOM 2509 N N . ASN A 1 301 ? -32.956 9.385 30.172 1.00 96.06 301 ASN A N 1
ATOM 2510 C CA . ASN A 1 301 ? -33.348 8.002 29.936 1.00 96.06 301 ASN A CA 1
ATOM 2511 C C . ASN A 1 301 ? -32.676 7.102 30.981 1.00 96.06 301 ASN A C 1
ATOM 2513 O O . ASN A 1 301 ? -31.480 6.832 30.894 1.00 96.06 301 ASN A O 1
ATOM 2517 N N . LYS A 1 302 ? -33.468 6.608 31.940 1.00 94.12 302 LYS A N 1
ATOM 2518 C CA . LYS A 1 302 ? -32.984 5.788 33.061 1.00 94.12 302 LYS A CA 1
ATOM 2519 C C . LYS A 1 302 ? -32.209 4.543 32.623 1.00 94.12 302 LYS A C 1
ATOM 2521 O O . LYS A 1 302 ? -31.257 4.176 33.298 1.00 94.12 302 LYS A O 1
ATOM 2526 N N . ASN A 1 303 ? -32.584 3.917 31.506 1.00 92.56 303 ASN A N 1
ATOM 2527 C CA . ASN A 1 303 ? -31.889 2.726 31.017 1.00 92.56 303 ASN A CA 1
ATOM 2528 C C . ASN A 1 303 ? -30.505 3.077 30.466 1.00 92.56 303 ASN A C 1
ATOM 2530 O O . ASN A 1 303 ? -29.550 2.353 30.728 1.00 92.56 303 ASN A O 1
ATOM 2534 N N . HIS A 1 304 ? -30.396 4.181 29.721 1.00 92.44 304 HIS A N 1
ATOM 2535 C CA . HIS A 1 304 ? -29.105 4.656 29.214 1.00 92.44 304 HIS A CA 1
ATOM 2536 C C . HIS A 1 304 ? -28.209 5.083 30.378 1.00 92.44 304 HIS A C 1
ATOM 2538 O O . HIS A 1 304 ? -27.062 4.654 30.450 1.00 92.44 304 HIS A O 1
ATOM 2544 N N . ALA A 1 305 ? -28.775 5.856 31.311 1.00 94.62 305 ALA A N 1
ATOM 2545 C CA . ALA A 1 305 ? -28.081 6.340 32.495 1.00 94.62 305 ALA A CA 1
ATOM 2546 C C . ALA A 1 305 ? -27.506 5.196 33.332 1.00 94.62 305 ALA A C 1
ATOM 2548 O O . ALA A 1 305 ? -26.314 5.183 33.612 1.00 94.62 305 ALA A O 1
ATOM 2549 N N . HIS A 1 306 ? -28.336 4.205 33.665 1.00 95.06 306 HIS A N 1
ATOM 2550 C CA . HIS A 1 306 ? -27.918 3.057 34.464 1.00 95.06 306 HIS A CA 1
ATOM 2551 C C . HIS A 1 306 ? -26.813 2.244 33.780 1.00 95.06 306 HIS A C 1
ATOM 2553 O O . HIS A 1 306 ? -25.766 2.037 34.376 1.00 95.06 306 HIS A O 1
ATOM 2559 N N . LYS A 1 307 ? -26.999 1.844 32.515 1.00 94.81 307 LYS A N 1
ATOM 2560 C CA . LYS A 1 307 ? -26.016 1.003 31.808 1.00 94.81 307 LYS A CA 1
ATOM 2561 C C . LYS A 1 307 ? -24.674 1.705 31.598 1.00 94.81 307 LYS A C 1
ATOM 2563 O O . LYS A 1 307 ? -23.629 1.083 31.754 1.00 94.81 307 LYS A O 1
ATOM 2568 N N . ALA A 1 308 ? -24.698 2.984 31.223 1.00 95.12 308 ALA A N 1
ATOM 2569 C CA . ALA A 1 308 ? -23.472 3.744 31.010 1.00 95.12 308 ALA A CA 1
ATOM 2570 C C . ALA A 1 308 ? -22.743 4.023 32.333 1.00 95.12 308 ALA A C 1
ATOM 2572 O O . ALA A 1 308 ? -21.518 3.943 32.372 1.00 95.12 308 ALA A O 1
ATOM 2573 N N . LEU A 1 309 ? -23.484 4.305 33.414 1.00 95.00 309 LEU A N 1
ATOM 2574 C CA . LEU A 1 309 ? -22.905 4.485 34.746 1.00 95.00 309 LEU A CA 1
ATOM 2575 C C . LEU A 1 309 ? -22.239 3.199 35.244 1.00 95.00 309 LEU A C 1
ATOM 2577 O O . LEU A 1 309 ? -21.080 3.246 35.640 1.00 95.00 309 LEU A O 1
ATOM 2581 N N . ASP A 1 310 ? -22.934 2.063 35.150 1.00 94.94 310 ASP A N 1
ATOM 2582 C CA . ASP A 1 310 ? -22.412 0.764 35.587 1.00 94.94 310 ASP A CA 1
ATOM 2583 C C . ASP A 1 310 ? -21.080 0.426 34.893 1.00 94.94 310 ASP A C 1
ATOM 2585 O O . ASP A 1 310 ? -20.134 -0.019 35.545 1.00 94.94 310 ASP A O 1
ATOM 2589 N N . MET A 1 311 ? -20.979 0.684 33.583 1.00 95.06 311 MET A N 1
ATOM 2590 C CA . MET A 1 311 ? -19.751 0.459 32.817 1.00 95.06 311 MET A CA 1
ATOM 2591 C C . MET A 1 311 ? -18.624 1.414 33.227 1.00 95.06 311 MET A C 1
ATOM 2593 O O . MET A 1 311 ? -17.501 0.969 33.466 1.00 95.06 311 MET A O 1
ATOM 2597 N N . VAL A 1 312 ? -18.904 2.718 33.335 1.00 94.44 312 VAL A N 1
ATOM 2598 C CA . VAL A 1 312 ? -17.899 3.712 33.753 1.00 94.44 312 VAL A CA 1
ATOM 2599 C C . VAL A 1 312 ? -17.362 3.379 35.144 1.00 94.44 312 VAL A C 1
ATOM 2601 O O . VAL A 1 312 ? -16.146 3.295 35.317 1.00 94.44 312 VAL A O 1
ATOM 2604 N N . ASP A 1 313 ? -18.246 3.108 36.106 1.00 94.25 313 ASP A N 1
ATOM 2605 C CA . ASP A 1 313 ? -17.868 2.760 37.478 1.00 94.25 313 ASP A CA 1
ATOM 2606 C C . ASP A 1 313 ? -17.026 1.477 37.516 1.00 94.25 313 ASP A C 1
ATOM 2608 O O . ASP A 1 313 ? -16.018 1.403 38.228 1.00 94.25 313 ASP A O 1
ATOM 2612 N N . PHE A 1 314 ? -17.404 0.464 36.728 1.00 94.00 314 PHE A N 1
ATOM 2613 C CA . PHE A 1 314 ? -16.650 -0.780 36.617 1.00 94.00 314 PHE A CA 1
ATOM 2614 C C . PHE A 1 314 ? -15.244 -0.553 36.044 1.00 94.00 314 PHE A C 1
ATOM 2616 O O . PHE A 1 314 ? -14.260 -1.020 36.628 1.00 94.00 314 PHE A O 1
ATOM 2623 N N . LEU A 1 315 ? -15.119 0.182 34.938 1.00 94.00 315 LEU A N 1
ATOM 2624 C CA . LEU A 1 315 ? -13.836 0.441 34.282 1.00 94.00 315 LEU A CA 1
ATOM 2625 C C . LEU A 1 315 ? -12.919 1.327 35.141 1.00 94.00 315 LEU A C 1
ATOM 2627 O O . LEU A 1 315 ? -11.725 1.038 35.259 1.00 94.00 315 LEU A O 1
ATOM 2631 N N . GLU A 1 316 ? -13.455 2.357 35.803 1.00 93.56 316 GLU A N 1
ATOM 2632 C CA . GLU A 1 316 ? -12.696 3.219 36.721 1.00 93.56 316 GLU A CA 1
ATOM 2633 C C . GLU A 1 316 ? -12.218 2.454 37.960 1.00 93.56 316 GLU A C 1
ATOM 2635 O O . GLU A 1 316 ? -11.073 2.610 38.389 1.00 93.56 316 GLU A O 1
ATOM 2640 N N . LYS A 1 317 ? -13.063 1.583 38.531 1.00 94.25 317 LYS A N 1
ATOM 2641 C CA . LYS A 1 317 ? -12.694 0.741 39.681 1.00 94.25 317 LYS A CA 1
ATOM 2642 C C . LYS A 1 317 ? -11.551 -0.221 39.356 1.00 94.25 317 LYS A C 1
ATOM 2644 O O . LYS A 1 317 ? -10.750 -0.531 40.236 1.00 94.25 317 LYS A O 1
ATOM 2649 N N . ASN A 1 318 ? -11.469 -0.675 38.109 1.00 91.88 318 ASN A N 1
ATOM 2650 C CA . ASN A 1 318 ? -10.422 -1.574 37.626 1.00 91.88 318 ASN A CA 1
ATOM 2651 C C . ASN A 1 318 ? -9.220 -0.837 36.999 1.00 91.88 318 ASN A C 1
ATOM 2653 O O . ASN A 1 318 ? -8.369 -1.486 36.392 1.00 91.88 318 ASN A O 1
ATOM 2657 N N . ASN A 1 319 ? -9.127 0.494 37.140 1.00 89.06 319 ASN A N 1
ATOM 2658 C CA . ASN A 1 319 ? -8.069 1.338 36.562 1.00 89.06 319 ASN A CA 1
ATOM 2659 C C . ASN A 1 319 ? -7.908 1.173 35.039 1.00 89.06 319 ASN A C 1
ATOM 2661 O O . ASN A 1 319 ? -6.804 1.275 34.507 1.00 89.06 319 ASN A O 1
ATOM 2665 N N . LYS A 1 320 ? -9.006 0.882 34.336 1.00 91.69 320 LYS A N 1
ATOM 2666 C CA . LYS A 1 320 ? -9.014 0.719 32.878 1.00 91.69 320 LYS A CA 1
ATOM 2667 C C . LYS A 1 320 ? -9.212 2.032 32.146 1.00 91.69 320 LYS A C 1
ATOM 2669 O O . LYS A 1 320 ? -8.760 2.153 31.021 1.00 91.69 320 LYS A O 1
ATOM 2674 N N . ILE A 1 321 ? -9.831 3.013 32.792 1.00 89.88 321 ILE A N 1
ATOM 2675 C CA . ILE A 1 321 ? -9.974 4.382 32.295 1.00 89.88 321 ILE A CA 1
ATOM 2676 C C . ILE A 1 321 ? -9.662 5.365 33.426 1.00 89.88 321 ILE A C 1
ATOM 2678 O O . ILE A 1 321 ? -9.792 5.033 34.608 1.00 89.88 321 ILE A O 1
ATOM 2682 N N . SER A 1 322 ? -9.232 6.577 33.078 1.00 83.38 322 SER A N 1
ATOM 2683 C CA . SER A 1 322 ? -8.934 7.620 34.064 1.00 83.38 322 SER A CA 1
ATOM 2684 C C . SER A 1 322 ? -10.207 8.178 34.689 1.00 83.38 322 SER A C 1
ATOM 2686 O O . SER A 1 322 ? -11.165 8.478 33.976 1.00 83.38 322 SER A O 1
ATOM 2688 N N . LYS A 1 323 ? -10.179 8.399 36.006 1.00 78.19 323 LYS A N 1
ATOM 2689 C CA . LYS A 1 323 ? -11.219 9.154 36.716 1.00 78.19 323 LYS A CA 1
ATOM 2690 C C . LYS A 1 323 ? -11.251 10.619 36.242 1.00 78.19 323 LYS A C 1
ATOM 2692 O O . LYS A 1 323 ? -10.235 11.083 35.720 1.00 78.19 323 LYS A O 1
ATOM 2697 N N . PRO A 1 324 ? -12.401 11.307 36.356 1.00 68.56 324 PRO A N 1
ATOM 2698 C CA . PRO A 1 324 ? -12.537 12.712 35.977 1.00 68.56 324 PRO A CA 1
ATOM 2699 C C . PRO A 1 324 ? -11.561 13.636 36.705 1.00 68.56 324 PRO A C 1
ATOM 2701 O O . PRO A 1 324 ? -11.268 13.366 37.895 1.00 68.56 324 PRO A O 1
#

Sequence (324 aa):
MGSIIEIAAINAQVSSFSDFIEYVCKRSLSLELEETDKFIEDKRFEELLSLIDGDDFSRVYFLQSDVASELIKYCQTSLVNEESFIRIVEPKVENRRLYSVYKDIDAKKSKNSYDMSYRIEEYVSDLWQILEKERYGIIVAGDKYLHPDFFLYYIQQLKELDDTNKEKYHDFAIECLKEFIQNNLDWMKGGRPGEPKNVLEFDVRLSDYYDKCIENNHQEAVNSIEKIIILMCDEENYDYDQRAKHLSQLSQKEIKQHILDNAEYFKEVDGFLYSYGHRTEFAIYVKNVVSVLRELSQSKNKNHAHKALDMVDFLEKNNKISKP